Protein AF-A0A438JFZ0-F1 (afdb_monomer)

Radius of gyration: 26.43 Å; Cα contacts (8 Å, |Δi|>4): 345; chains: 1; bounding box: 98×64×51 Å

Nearest PDB structures (foldseek):
  2vli-assembly2_B-2  TM=3.501E-01  e=1.916E+00  Deinococcus radiodurans R1 = ATCC 13939 = DSM 20539
  2l3n-assembly1_A  TM=1.909E-01  e=5.513E+00  Schizosaccharomyces pombe 972h-

Organism: Vitis vinifera (NCBI:txid29760)

Sequence (348 aa):
MELPPGLAIQGEQKVCRLLKSLYGLKQASRQCDSILEIKRLKTFLDAKFTIKDLGPLKCFLGLEVARSKTGISLCQRKYILDILKDTGLTGSKPAAFPMESTLKLSANDTNFYEDPSSYRRLIGRLLYLTLTRPDLAYYVQVLSQFLAKPVVSHHQATIRVLSDWAGCVDTRRNVTGFAIFLGNSLISWKSNKQVTVSRSSAEAEYRALATTTCEIQWLLYALQDLDIKHSQSALLYTDNKSAMSIATNLVQHERTKHIQIDCHLIREKLQQHVIKLFHIPSRLQLIDIFIKPLGSLPFHHTLHKMNIINIHVHLEGGCWSITSHIESMELKRKKERLKIESKLDEKS

Mean predicted aligned error: 15.41 Å

Solvent-accessible surface area (backbone atoms only — not comparable to full-atom values): 21050 Å² total; per-residue (Å²): 134,84,79,69,92,87,74,85,78,86,78,80,95,74,86,80,78,79,89,72,76,93,70,77,81,86,66,59,52,71,79,48,87,44,74,66,49,51,50,52,50,49,55,57,46,30,81,73,68,70,64,84,86,82,72,76,78,51,64,56,103,66,40,35,44,49,77,60,98,88,49,76,48,71,39,40,66,67,60,53,51,53,48,27,54,77,70,72,47,66,85,56,70,66,41,62,38,33,45,66,55,83,68,76,87,58,94,81,63,81,58,60,36,92,56,49,62,62,51,41,52,50,51,53,52,51,57,63,42,34,80,66,35,60,81,47,29,34,60,50,57,57,57,57,75,35,55,89,72,39,28,48,69,58,51,54,44,50,53,37,43,69,47,22,83,38,50,34,41,34,72,96,63,82,35,39,42,44,73,42,62,62,84,83,41,70,76,50,71,42,38,42,66,61,91,66,88,60,93,43,71,45,52,44,50,38,54,32,51,33,55,47,48,53,51,50,55,50,52,53,52,53,32,52,46,57,72,48,85,76,93,67,51,45,79,46,78,43,60,52,65,62,27,50,48,63,53,70,45,85,82,77,72,82,88,53,75,94,46,48,68,49,50,50,53,49,38,49,35,44,74,70,45,54,36,43,83,44,85,42,64,65,96,71,47,69,44,44,58,26,36,39,52,35,50,38,69,62,36,56,56,40,37,57,75,49,61,65,74,79,92,73,71,84,84,74,87,81,94,73,54,69,65,59,52,51,53,49,52,50,53,48,54,51,53,50,48,54,64,49,52,61,58,51,68,78,70,116

Structure (mmCIF, N/CA/C/O backbone):
data_AF-A0A438JFZ0-F1
#
_entry.id   AF-A0A438JFZ0-F1
#
loop_
_atom_site.group_PDB
_atom_site.id
_atom_site.type_symbol
_atom_site.label_atom_id
_atom_site.label_alt_id
_atom_site.label_comp_id
_atom_site.label_asym_id
_atom_site.label_entity_id
_atom_site.label_seq_id
_atom_site.pdbx_PDB_ins_code
_atom_site.Cartn_x
_atom_site.Cartn_y
_atom_site.Cartn_z
_atom_site.occupancy
_atom_site.B_iso_or_equiv
_atom_site.auth_seq_id
_atom_site.auth_comp_id
_atom_site.auth_asym_id
_atom_site.auth_atom_id
_atom_site.pdbx_PDB_model_num
ATOM 1 N N . MET A 1 1 ? -29.905 18.251 -19.584 1.00 43.25 1 MET A N 1
ATOM 2 C CA . MET A 1 1 ? -30.343 16.841 -19.512 1.00 43.25 1 MET A CA 1
ATOM 3 C C . MET A 1 1 ? -31.841 16.845 -19.688 1.00 43.25 1 MET A C 1
ATOM 5 O O . MET A 1 1 ? -32.487 17.663 -19.045 1.00 43.25 1 MET A O 1
ATOM 9 N N . GLU A 1 2 ? -32.363 15.989 -20.552 1.00 42.41 2 GLU A N 1
ATOM 10 C CA . GLU A 1 2 ? -33.807 15.810 -20.714 1.00 42.41 2 GLU A CA 1
ATOM 11 C C . GLU A 1 2 ? -34.323 14.793 -19.686 1.00 42.41 2 GLU A C 1
ATOM 13 O O . GLU A 1 2 ? -33.550 13.988 -19.156 1.00 42.41 2 GLU A O 1
ATOM 18 N N . LEU A 1 3 ? -35.611 14.870 -19.350 1.00 47.28 3 LEU A N 1
ATOM 19 C CA . LEU A 1 3 ? -36.235 13.987 -18.364 1.00 47.28 3 LEU A CA 1
ATOM 20 C C . LEU A 1 3 ? -36.752 12.700 -19.031 1.00 47.28 3 LEU A C 1
ATOM 22 O O . LEU A 1 3 ? -37.246 12.766 -20.156 1.00 47.28 3 LEU A O 1
ATOM 26 N N . PRO A 1 4 ? -36.684 11.532 -18.358 1.00 54.47 4 PRO A N 1
ATOM 27 C CA . PRO A 1 4 ? -37.207 10.288 -18.917 1.00 54.47 4 PRO A CA 1
ATOM 28 C C . PRO A 1 4 ? -38.726 10.350 -19.167 1.00 54.47 4 PRO A C 1
ATOM 30 O O . PRO A 1 4 ? -39.456 10.911 -18.340 1.00 54.47 4 PRO A O 1
ATOM 33 N N . PRO A 1 5 ? -39.232 9.734 -20.252 1.00 50.62 5 PRO A N 1
ATOM 34 C CA . PRO A 1 5 ? -40.664 9.684 -20.525 1.00 50.62 5 PRO A CA 1
ATOM 35 C C . PRO A 1 5 ? -41.414 8.953 -19.401 1.00 50.62 5 PRO A C 1
ATOM 37 O O . PRO A 1 5 ? -41.013 7.875 -18.967 1.00 50.62 5 PRO A O 1
ATOM 40 N N . GLY A 1 6 ? -42.515 9.554 -18.940 1.00 59.09 6 GLY A N 1
ATOM 41 C CA . GLY A 1 6 ? -43.377 9.029 -17.871 1.00 59.09 6 GLY A CA 1
ATOM 42 C C . GLY A 1 6 ? -43.325 9.796 -16.542 1.00 59.09 6 GLY A C 1
ATOM 43 O O . GLY A 1 6 ? -44.198 9.587 -15.703 1.00 59.09 6 GLY A O 1
ATOM 44 N N . LEU A 1 7 ? -42.366 10.709 -16.337 1.00 48.50 7 LEU A N 1
ATOM 45 C CA . LEU A 1 7 ? -42.266 11.497 -15.100 1.00 48.50 7 LEU A CA 1
ATOM 46 C C . LEU A 1 7 ? -42.981 12.858 -15.211 1.00 48.50 7 LEU A C 1
ATOM 48 O O . LEU A 1 7 ? -42.366 13.869 -15.547 1.00 48.50 7 LEU A O 1
ATOM 52 N N . ALA A 1 8 ? -44.274 12.900 -14.885 1.00 55.62 8 ALA A N 1
ATOM 53 C CA . ALA A 1 8 ? -45.015 14.155 -14.746 1.00 55.62 8 ALA A CA 1
ATOM 54 C C . ALA A 1 8 ? -44.737 14.814 -13.379 1.00 55.62 8 ALA A C 1
ATOM 56 O O . ALA A 1 8 ? -44.998 14.216 -12.336 1.00 55.62 8 ALA A O 1
ATOM 57 N N . ILE A 1 9 ? -44.237 16.055 -13.376 1.00 57.16 9 ILE A N 1
ATOM 58 C CA . ILE A 1 9 ? -43.994 16.848 -12.159 1.00 57.16 9 ILE A CA 1
ATOM 59 C C . ILE A 1 9 ? -44.901 18.083 -12.182 1.00 57.16 9 ILE A C 1
ATOM 61 O O . ILE A 1 9 ? -44.787 18.919 -13.073 1.00 57.16 9 ILE A O 1
ATOM 65 N N . GLN A 1 10 ? -45.776 18.213 -11.183 1.00 49.97 10 GLN A N 1
ATOM 66 C CA . GLN A 1 10 ? -46.516 19.449 -10.914 1.00 49.97 10 GLN A CA 1
ATOM 67 C C . GLN A 1 10 ? -45.795 20.287 -9.846 1.00 49.97 10 GLN A C 1
ATOM 69 O O . GLN A 1 10 ? -45.441 19.781 -8.777 1.00 49.97 10 GLN A O 1
ATOM 74 N N . GLY A 1 11 ? -45.644 21.586 -10.118 1.00 53.16 11 GLY A N 1
ATOM 75 C CA . GLY A 1 11 ? -45.029 22.562 -9.215 1.00 53.16 11 GLY A CA 1
ATOM 76 C C . GLY A 1 11 ? -43.520 22.730 -9.420 1.00 53.16 11 GLY A C 1
ATOM 77 O O . GLY A 1 11 ? -42.787 21.768 -9.640 1.00 53.16 11 GLY A O 1
ATOM 78 N N . GLU A 1 12 ? -43.069 23.979 -9.351 1.00 51.62 12 GLU A N 1
ATOM 79 C CA . GLU A 1 12 ? -41.716 24.394 -9.727 1.00 51.62 12 GLU A CA 1
ATOM 80 C C . GLU A 1 12 ? -40.628 24.000 -8.707 1.00 51.62 12 GLU A C 1
ATOM 82 O O . GLU A 1 12 ? -40.900 23.721 -7.539 1.00 51.62 12 GLU A O 1
ATOM 87 N N . GLN A 1 13 ? -39.381 23.978 -9.196 1.00 52.94 13 GLN A N 1
ATOM 88 C CA . GLN A 1 13 ? -38.103 23.881 -8.470 1.00 52.94 13 GLN A CA 1
ATOM 89 C C . GLN A 1 13 ? -38.119 23.188 -7.091 1.00 52.94 13 GLN A C 1
ATOM 91 O O . GLN A 1 13 ? -37.969 23.818 -6.044 1.00 52.94 13 GLN A O 1
ATOM 96 N N . LYS A 1 14 ? -38.164 21.849 -7.087 1.00 51.84 14 LYS A N 1
ATOM 97 C CA . LYS A 1 14 ? -37.854 21.034 -5.899 1.00 51.84 14 LYS A CA 1
ATOM 98 C C . LYS A 1 14 ? -36.535 20.287 -6.081 1.00 51.84 14 LYS A C 1
ATOM 100 O O . LYS A 1 14 ? -36.390 19.481 -6.995 1.00 51.84 14 LYS A O 1
ATOM 105 N N . VAL A 1 15 ? -35.585 20.510 -5.172 1.00 48.94 15 VAL A N 1
ATOM 106 C CA . VAL A 1 15 ? -34.340 19.728 -5.104 1.00 48.94 15 VAL A CA 1
ATOM 107 C C . VAL A 1 15 ? -34.644 18.370 -4.467 1.00 48.94 15 VAL A C 1
ATOM 109 O O . VAL A 1 15 ? -34.788 18.252 -3.250 1.00 48.94 15 VAL A O 1
ATOM 112 N N . CYS A 1 16 ? -34.759 17.327 -5.287 1.00 49.12 16 CYS A N 1
ATOM 113 C CA . CYS A 1 16 ? -35.023 15.970 -4.812 1.00 49.12 16 CYS A CA 1
ATOM 114 C C . CYS A 1 16 ? -33.816 15.399 -4.048 1.00 49.12 16 CYS A C 1
ATOM 116 O O . CYS A 1 16 ? -32.830 14.966 -4.646 1.00 49.12 16 CYS A O 1
ATOM 118 N N . ARG A 1 17 ? -33.903 15.339 -2.712 1.00 42.50 17 ARG A N 1
ATOM 119 C CA . ARG A 1 17 ? -32.920 14.631 -1.880 1.00 42.50 17 ARG A CA 1
ATOM 120 C C . ARG A 1 17 ? -33.015 13.124 -2.132 1.00 42.50 17 ARG A C 1
ATOM 122 O O . ARG A 1 17 ? -33.981 12.483 -1.727 1.00 42.50 17 ARG A O 1
ATOM 129 N N . LEU A 1 18 ? -31.985 12.554 -2.754 1.00 41.91 18 LEU A N 1
ATOM 130 C CA . LEU A 1 18 ? -31.873 11.113 -2.969 1.00 41.91 18 LEU A CA 1
ATOM 131 C C . LEU A 1 18 ? -31.784 10.387 -1.610 1.00 41.91 18 LEU A C 1
ATOM 133 O O . LEU A 1 18 ? -30.817 10.571 -0.874 1.00 41.91 18 LEU A O 1
ATOM 137 N N . LEU A 1 19 ? -32.796 9.585 -1.257 1.00 45.97 19 LEU A N 1
ATOM 138 C CA . LEU A 1 19 ? -32.846 8.896 0.045 1.00 45.97 19 LEU A CA 1
ATOM 139 C C . LEU A 1 19 ? -31.954 7.645 0.112 1.00 45.97 19 LEU A C 1
ATOM 141 O O . LEU A 1 19 ? -31.480 7.301 1.192 1.00 45.97 19 LEU A O 1
ATOM 145 N N . LYS A 1 20 ? -31.707 6.980 -1.026 1.00 41.91 20 LYS A N 1
ATOM 146 C CA . LYS A 1 20 ? -30.724 5.894 -1.195 1.00 41.91 20 LYS A CA 1
ATOM 147 C C . LYS A 1 20 ? -30.123 5.975 -2.603 1.00 41.91 20 LYS A C 1
ATOM 149 O O . LYS A 1 20 ? -30.854 6.230 -3.558 1.00 41.91 20 LYS A O 1
ATOM 154 N N . SER A 1 21 ? -28.815 5.761 -2.748 1.00 42.38 21 SER A N 1
ATOM 155 C CA . SER A 1 21 ? -28.143 5.712 -4.054 1.00 42.38 21 SER A CA 1
ATOM 156 C C . SER A 1 21 ? -28.253 4.322 -4.688 1.00 42.38 21 SER A C 1
ATOM 158 O O . SER A 1 21 ? -27.905 3.321 -4.067 1.00 42.38 21 SER A O 1
ATOM 160 N N . LEU A 1 22 ? -28.723 4.258 -5.939 1.00 44.94 22 LEU A N 1
ATOM 161 C CA . LEU A 1 22 ? -28.866 2.996 -6.687 1.00 44.94 22 LEU A CA 1
ATOM 162 C C . LEU A 1 22 ? -27.600 2.575 -7.455 1.00 44.94 22 LEU A C 1
ATOM 164 O O . LEU A 1 22 ? -27.474 1.414 -7.827 1.00 44.94 22 LEU A O 1
ATOM 168 N N . TYR A 1 23 ? -26.639 3.485 -7.630 1.00 39.53 23 TYR A N 1
ATOM 169 C CA . TYR A 1 23 ? -25.289 3.191 -8.116 1.00 39.53 23 TYR A CA 1
ATOM 170 C C . TYR A 1 23 ? -24.254 3.894 -7.228 1.00 39.53 23 TYR A C 1
ATOM 172 O O . TYR A 1 23 ? -24.522 4.959 -6.673 1.00 39.53 23 TYR A O 1
ATOM 180 N N . GLY A 1 24 ? -23.076 3.279 -7.071 1.00 43.28 24 GLY A N 1
ATOM 181 C CA . GLY A 1 24 ? -22.044 3.724 -6.126 1.00 43.28 24 GLY A CA 1
ATOM 182 C C . GLY A 1 24 ? -22.242 3.149 -4.719 1.00 43.28 24 GLY A C 1
ATOM 183 O O . GLY A 1 24 ? -22.606 3.863 -3.786 1.00 43.28 24 GLY A O 1
ATOM 184 N N . LEU A 1 25 ? -21.983 1.847 -4.554 1.00 40.69 25 LEU A N 1
ATOM 185 C CA . LEU A 1 25 ? -22.167 1.110 -3.296 1.00 40.69 25 LEU A CA 1
ATOM 186 C C . LEU A 1 25 ? -21.062 1.406 -2.257 1.00 40.69 25 LEU A C 1
ATOM 188 O O . LEU A 1 25 ? -20.335 0.511 -1.840 1.00 40.69 25 LEU A O 1
ATOM 192 N N . LYS A 1 26 ? -20.969 2.660 -1.797 1.00 43.03 26 LYS A N 1
ATOM 193 C CA . LYS A 1 26 ? -20.222 3.033 -0.576 1.00 43.03 26 LYS A CA 1
ATOM 194 C C . LYS A 1 26 ? -21.042 2.888 0.717 1.00 43.03 26 LYS A C 1
ATOM 196 O O . LYS A 1 26 ? -20.509 3.120 1.788 1.00 43.03 26 LYS A O 1
ATOM 201 N N . GLN A 1 27 ? -22.329 2.536 0.619 1.00 42.50 27 GLN A N 1
ATOM 202 C CA . GLN A 1 27 ? -23.248 2.412 1.765 1.00 42.50 27 GLN A CA 1
ATOM 203 C C . GLN A 1 27 ? -24.013 1.077 1.818 1.00 42.50 27 GLN A C 1
ATOM 205 O O . GLN A 1 27 ? -24.890 0.914 2.660 1.00 42.50 27 GLN A O 1
ATOM 210 N N . ALA A 1 28 ? -23.689 0.112 0.948 1.00 44.56 28 ALA A N 1
ATOM 211 C CA . ALA A 1 28 ? -24.311 -1.219 0.970 1.00 44.56 28 ALA A CA 1
ATOM 212 C C . ALA A 1 28 ? -23.876 -2.073 2.173 1.00 44.56 28 ALA A C 1
ATOM 214 O O . ALA A 1 28 ? -24.579 -3.005 2.546 1.00 44.56 28 ALA A O 1
ATOM 215 N N . SER A 1 29 ? -22.728 -1.746 2.770 1.00 47.03 29 SER A N 1
ATOM 216 C CA . SER A 1 29 ? -22.189 -2.385 3.972 1.00 47.03 29 SER A CA 1
ATOM 217 C C . SER A 1 29 ? -23.139 -2.284 5.165 1.00 47.03 29 SER A C 1
ATOM 219 O O . SER A 1 29 ? -23.417 -3.293 5.792 1.00 47.03 29 SER A O 1
ATOM 221 N N . ARG A 1 30 ? -23.719 -1.097 5.399 1.00 48.00 30 ARG A N 1
ATOM 222 C CA . ARG A 1 30 ? -24.528 -0.719 6.579 1.00 48.00 30 ARG A CA 1
ATOM 223 C C . ARG A 1 30 ? -25.793 -1.561 6.846 1.00 48.00 30 ARG A C 1
ATOM 225 O O . ARG A 1 30 ? -26.566 -1.212 7.736 1.00 48.00 30 ARG A O 1
ATOM 232 N N . GLN A 1 31 ? -26.089 -2.561 6.016 1.00 46.25 31 GLN A N 1
ATOM 233 C CA . GLN A 1 31 ? -27.297 -3.386 6.109 1.00 46.25 31 GLN A CA 1
ATOM 234 C C . GLN A 1 31 ? -27.135 -4.733 5.371 1.00 46.25 31 GLN A C 1
ATOM 236 O O . GLN A 1 31 ? -28.047 -5.173 4.665 1.00 46.25 31 GLN A O 1
ATOM 241 N N . CYS A 1 32 ? -25.947 -5.351 5.442 1.00 50.41 32 CYS A N 1
ATOM 242 C CA . CYS A 1 32 ? -25.692 -6.642 4.783 1.00 50.41 32 CYS A CA 1
ATOM 243 C C . CYS A 1 32 ? -24.742 -7.582 5.548 1.00 50.41 32 CYS A C 1
ATOM 245 O O . CYS A 1 32 ? -24.182 -8.513 4.967 1.00 50.41 32 CYS A O 1
ATOM 247 N N . ASP A 1 33 ? -24.581 -7.372 6.854 1.00 53.81 33 ASP A N 1
ATOM 248 C CA . ASP A 1 33 ? -23.699 -8.173 7.714 1.00 53.81 33 ASP A CA 1
ATOM 249 C C . ASP A 1 33 ? -24.273 -9.572 8.007 1.00 53.81 33 ASP A C 1
ATOM 251 O O . ASP A 1 33 ? -23.556 -10.491 8.412 1.00 53.81 33 ASP A O 1
ATOM 255 N N . SER A 1 34 ? -25.570 -9.780 7.744 1.00 66.62 34 SER A N 1
ATOM 256 C CA . SER A 1 34 ? -26.206 -11.089 7.842 1.00 66.62 34 SER A CA 1
ATOM 257 C C . SER A 1 34 ? -26.122 -11.889 6.539 1.00 66.62 34 SER A C 1
ATOM 259 O O . SER A 1 34 ? -26.657 -11.510 5.494 1.00 66.62 34 SER A O 1
ATOM 261 N N . ILE A 1 35 ? -25.592 -13.112 6.633 1.00 75.00 35 ILE A N 1
ATOM 262 C CA . ILE A 1 35 ? -25.640 -14.124 5.559 1.00 75.00 35 ILE A CA 1
ATOM 263 C C . ILE A 1 35 ? -27.091 -14.389 5.098 1.00 75.00 35 ILE A C 1
ATOM 265 O O . ILE A 1 35 ? -27.319 -14.750 3.940 1.00 75.00 35 ILE A O 1
ATOM 269 N N . LEU A 1 36 ? -28.086 -14.192 5.972 1.00 79.81 36 LEU A N 1
ATOM 270 C CA . LEU A 1 36 ? -29.505 -14.311 5.626 1.00 79.81 36 LEU A CA 1
ATOM 271 C C . LEU A 1 36 ? -29.986 -13.157 4.729 1.00 79.81 36 LEU A C 1
ATOM 273 O O . LEU A 1 36 ? -30.783 -13.389 3.821 1.00 79.81 36 LEU A O 1
ATOM 277 N N . GLU A 1 37 ? -29.493 -11.939 4.943 1.00 80.56 37 GLU A N 1
ATOM 278 C CA . GLU A 1 37 ? -29.814 -10.772 4.111 1.00 80.56 37 GLU A CA 1
ATOM 279 C C . GLU A 1 37 ? -29.143 -10.875 2.743 1.00 80.56 37 GLU A C 1
ATOM 281 O O . GLU A 1 37 ? -29.815 -10.684 1.733 1.00 80.56 37 GLU A O 1
ATOM 286 N N . ILE A 1 38 ? -27.881 -11.319 2.688 1.00 81.56 38 ILE A N 1
ATOM 287 C CA . ILE A 1 38 ? -27.191 -11.636 1.425 1.00 81.56 38 ILE A CA 1
ATOM 288 C C . ILE A 1 38 ? -27.988 -12.676 0.615 1.00 81.56 38 ILE A C 1
ATOM 290 O O . ILE A 1 38 ? -28.159 -12.518 -0.594 1.00 81.56 38 ILE A O 1
ATOM 294 N N . LYS A 1 39 ? -28.520 -13.724 1.264 1.00 85.00 39 LYS A N 1
ATOM 295 C CA . LYS A 1 39 ? -29.389 -14.720 0.607 1.00 85.00 39 LYS A CA 1
ATOM 296 C C . LYS A 1 39 ? -30.701 -14.105 0.104 1.00 85.00 39 LYS A C 1
ATOM 298 O O . LYS A 1 39 ? -31.037 -14.295 -1.060 1.00 85.00 39 LYS A O 1
ATOM 303 N N . ARG A 1 40 ? -31.412 -13.338 0.941 1.00 85.94 40 ARG A N 1
ATOM 304 C CA . ARG A 1 40 ? -32.662 -12.647 0.558 1.00 85.94 40 ARG A CA 1
ATOM 305 C C . ARG A 1 40 ? -32.451 -11.694 -0.623 1.00 85.94 40 ARG A C 1
ATOM 307 O O . ARG A 1 40 ? -33.250 -11.700 -1.556 1.00 85.94 40 ARG A O 1
ATOM 314 N N . LEU A 1 41 ? -31.363 -10.922 -0.608 1.00 85.62 41 LEU A N 1
ATOM 315 C CA . LEU A 1 41 ? -30.994 -9.999 -1.679 1.00 85.62 41 LEU A CA 1
ATOM 316 C C . LEU A 1 41 ? -30.677 -10.742 -2.983 1.00 85.62 41 LEU A C 1
ATOM 318 O O . LEU A 1 41 ? -31.151 -10.325 -4.036 1.00 85.62 41 LEU A O 1
ATOM 322 N N . LYS A 1 42 ? -29.947 -11.866 -2.920 1.00 86.00 42 LYS A N 1
ATOM 323 C CA . LYS A 1 42 ? -29.715 -12.732 -4.088 1.00 86.00 42 LYS A CA 1
ATOM 324 C C . LYS A 1 42 ? -31.031 -13.212 -4.703 1.00 86.00 42 LYS A C 1
ATOM 326 O O . LYS A 1 42 ? -31.232 -13.003 -5.892 1.00 86.00 42 LYS A O 1
ATOM 331 N N . THR A 1 43 ? -31.947 -13.770 -3.907 1.00 88.31 43 THR A N 1
ATOM 332 C CA . THR A 1 43 ? -33.261 -14.232 -4.399 1.00 88.31 43 THR A CA 1
ATOM 333 C C . THR A 1 43 ? -34.100 -13.093 -4.993 1.00 88.31 43 THR A C 1
ATOM 335 O O . THR A 1 43 ? -34.724 -13.272 -6.035 1.00 88.31 43 THR A O 1
ATOM 338 N N . PHE A 1 44 ? -34.092 -11.907 -4.373 1.00 88.31 44 PHE A N 1
ATOM 339 C CA . PHE A 1 44 ? -34.801 -10.731 -4.891 1.00 88.31 44 PHE A CA 1
ATOM 340 C C . PHE A 1 44 ? -34.236 -10.236 -6.232 1.00 88.31 44 PHE A C 1
ATOM 342 O O . PHE A 1 44 ? -35.002 -9.896 -7.132 1.00 88.31 44 PHE A O 1
ATOM 349 N N . LEU A 1 45 ? -32.907 -10.194 -6.371 1.00 87.38 45 LEU A N 1
ATOM 350 C CA . LEU A 1 45 ? -32.244 -9.776 -7.607 1.00 87.38 45 LEU A CA 1
ATOM 351 C C . LEU A 1 45 ? -32.403 -10.813 -8.723 1.00 87.38 45 LEU A C 1
ATOM 353 O O . LEU A 1 45 ? -32.603 -10.427 -9.872 1.00 87.38 45 LEU A O 1
ATOM 357 N N . ASP A 1 46 ? -32.367 -12.107 -8.401 1.00 88.19 46 ASP A N 1
ATOM 358 C CA . ASP A 1 46 ? -32.578 -13.183 -9.373 1.00 88.19 46 ASP A CA 1
ATOM 359 C C . ASP A 1 46 ? -33.979 -13.106 -9.995 1.00 88.19 46 ASP A C 1
ATOM 361 O O . ASP A 1 46 ? -34.118 -13.013 -11.213 1.00 88.19 46 ASP A O 1
ATOM 365 N N . ALA A 1 47 ? -35.008 -12.946 -9.156 1.00 90.12 47 ALA A N 1
ATOM 366 C CA . ALA A 1 47 ? -36.401 -12.747 -9.565 1.00 90.12 47 ALA A CA 1
ATOM 367 C C . ALA A 1 47 ? -36.683 -11.430 -10.333 1.00 90.12 47 ALA A C 1
ATOM 369 O O . ALA A 1 47 ? -37.838 -11.142 -10.662 1.00 90.12 47 ALA A O 1
ATOM 370 N N . LYS A 1 48 ? -35.660 -10.602 -10.594 1.00 92.31 48 LYS A N 1
ATOM 371 C CA . LYS A 1 48 ? -35.759 -9.348 -11.360 1.00 92.31 48 LYS A CA 1
ATOM 372 C C . LYS A 1 48 ? -34.787 -9.243 -12.534 1.00 92.31 48 LYS A C 1
ATOM 374 O O . LYS A 1 48 ? -35.111 -8.551 -13.494 1.00 92.31 48 LYS A O 1
ATOM 379 N N . PHE A 1 49 ? -33.627 -9.892 -12.458 1.00 89.88 49 PHE A N 1
ATOM 380 C CA . PHE A 1 49 ? -32.519 -9.697 -13.398 1.00 89.88 49 PHE A CA 1
ATOM 381 C C . PHE A 1 49 ? -31.818 -10.997 -13.834 1.00 89.88 49 PHE A C 1
ATOM 383 O O . PHE A 1 49 ? -30.869 -10.908 -14.608 1.00 89.88 49 PHE A O 1
ATOM 390 N N . THR A 1 50 ? -32.263 -12.172 -13.365 1.00 87.44 50 THR A N 1
ATOM 391 C CA . THR A 1 50 ? -31.700 -13.501 -13.688 1.00 87.44 50 THR A CA 1
ATOM 392 C C . THR A 1 50 ? -30.191 -13.582 -13.419 1.00 87.44 50 THR A C 1
ATOM 394 O O . THR A 1 50 ? -29.361 -13.444 -14.323 1.00 87.44 50 THR A O 1
ATOM 397 N N . ILE A 1 51 ? -29.808 -13.789 -12.156 1.00 87.94 51 ILE A N 1
ATOM 398 C CA . ILE A 1 51 ? -28.409 -13.707 -11.714 1.00 87.94 51 ILE A CA 1
ATOM 399 C C . ILE A 1 51 ? -27.806 -15.088 -11.450 1.00 87.94 51 ILE A C 1
ATOM 401 O O . ILE A 1 51 ? -28.404 -15.963 -10.832 1.00 87.94 51 ILE A O 1
ATOM 405 N N . LYS A 1 52 ? -26.547 -15.281 -11.852 1.00 86.25 52 LYS A N 1
ATOM 406 C CA . LYS A 1 52 ? -25.815 -16.515 -11.548 1.00 86.25 52 LYS A CA 1
ATOM 407 C C . LYS A 1 52 ? -25.064 -16.386 -10.226 1.00 86.25 52 LYS A C 1
ATOM 409 O O . LYS A 1 52 ? -24.055 -15.685 -10.159 1.00 86.25 52 LYS A O 1
ATOM 414 N N . ASP A 1 53 ? -25.502 -17.102 -9.191 1.00 83.94 53 ASP A N 1
ATOM 415 C CA . ASP A 1 53 ? -24.706 -17.226 -7.968 1.00 83.94 53 ASP A CA 1
ATOM 416 C C . ASP A 1 53 ? -23.444 -18.065 -8.238 1.00 83.94 53 ASP A C 1
ATOM 418 O O . ASP A 1 53 ? -23.514 -19.244 -8.584 1.00 83.94 53 ASP A O 1
ATOM 422 N N . LEU A 1 54 ? -22.273 -17.444 -8.084 1.00 84.50 54 LEU A N 1
ATOM 423 C CA . LEU A 1 54 ? -20.966 -18.099 -8.215 1.00 84.50 54 LEU A CA 1
ATOM 424 C C . LEU A 1 54 ? -20.471 -18.700 -6.883 1.00 84.50 54 LEU A C 1
ATOM 426 O O . LEU A 1 54 ? -19.362 -19.239 -6.816 1.00 84.50 54 LEU A O 1
ATOM 430 N N . GLY A 1 55 ? -21.286 -18.624 -5.826 1.00 85.75 55 GLY A N 1
ATOM 431 C CA . GLY A 1 55 ? -20.992 -19.148 -4.497 1.00 85.75 55 GLY A CA 1
ATOM 432 C C . GLY A 1 55 ? -20.090 -18.209 -3.680 1.00 85.75 55 GLY A C 1
ATOM 433 O O . GLY A 1 55 ? -20.240 -16.986 -3.755 1.00 85.75 55 GLY A O 1
ATOM 434 N N . PRO A 1 56 ? -19.170 -18.737 -2.848 1.00 82.88 56 PRO A N 1
ATOM 435 C CA . PRO A 1 56 ? -18.234 -17.903 -2.100 1.00 82.88 56 PRO A CA 1
ATOM 436 C C . PRO A 1 56 ? -17.241 -17.225 -3.052 1.00 82.88 56 PRO A C 1
ATOM 438 O O . PRO A 1 56 ? -16.678 -17.873 -3.932 1.00 82.88 56 PRO A O 1
ATOM 441 N N . LEU A 1 57 ? -16.984 -15.928 -2.852 1.00 83.88 57 LEU A N 1
ATOM 442 C CA . LEU A 1 57 ? -16.121 -15.118 -3.719 1.00 83.88 57 LEU A CA 1
ATOM 443 C C . LEU A 1 57 ? -14.728 -15.751 -3.889 1.00 83.88 57 LEU A C 1
ATOM 445 O O . LEU A 1 57 ? -13.969 -15.785 -2.919 1.00 83.88 57 LEU A O 1
ATOM 449 N N . LYS A 1 58 ? -14.402 -16.232 -5.098 1.00 84.75 58 LYS A N 1
ATOM 450 C CA . LYS A 1 58 ? -13.091 -16.822 -5.455 1.00 84.75 58 LYS A CA 1
ATOM 451 C C . LYS A 1 58 ? -12.145 -15.843 -6.153 1.00 84.75 58 LYS A C 1
ATOM 453 O O . LYS A 1 58 ? -10.937 -15.973 -6.010 1.00 84.75 58 LYS A O 1
ATOM 458 N N . CYS A 1 59 ? -12.681 -14.895 -6.920 1.00 83.81 59 CYS A N 1
ATOM 459 C CA . CYS A 1 59 ? -11.911 -13.861 -7.605 1.00 83.81 59 CYS A CA 1
ATOM 460 C C . CYS A 1 59 ? -12.734 -12.568 -7.705 1.00 83.81 59 CYS A C 1
ATOM 462 O O . CYS A 1 59 ? -13.944 -12.635 -7.928 1.00 83.81 59 CYS A O 1
ATOM 464 N N . PHE A 1 60 ? -12.088 -11.411 -7.547 1.00 83.38 60 PHE A N 1
ATOM 465 C CA . PHE A 1 60 ? -12.690 -10.087 -7.715 1.00 83.38 60 PHE A CA 1
ATOM 466 C C . PHE A 1 60 ? -11.708 -9.138 -8.408 1.00 83.38 60 PHE A C 1
ATOM 468 O O . PHE A 1 60 ? -10.614 -8.916 -7.903 1.00 83.38 60 PHE A O 1
ATOM 475 N N . LEU A 1 61 ? -12.079 -8.591 -9.571 1.00 84.50 61 LEU A N 1
ATOM 476 C CA . LEU A 1 61 ? -11.251 -7.677 -10.386 1.00 84.50 61 LEU A CA 1
ATOM 477 C C . LEU A 1 61 ? -9.848 -8.199 -10.791 1.00 84.50 61 LEU A C 1
ATOM 479 O O . LEU A 1 61 ? -9.063 -7.440 -11.345 1.00 84.50 61 LEU A O 1
ATOM 483 N N . GLY A 1 62 ? -9.536 -9.482 -10.564 1.00 78.62 62 GLY A N 1
ATOM 484 C CA . GLY A 1 62 ? -8.197 -10.065 -10.753 1.00 78.62 62 GLY A CA 1
ATOM 485 C C . GLY A 1 62 ? -7.455 -10.397 -9.449 1.00 78.62 62 GLY A C 1
ATOM 486 O O . GLY A 1 62 ? -6.380 -10.988 -9.504 1.00 78.62 62 GLY A O 1
ATOM 487 N N . LEU A 1 63 ? -8.033 -10.067 -8.289 1.00 84.06 63 LEU A N 1
ATOM 488 C CA . LEU A 1 63 ? -7.613 -10.554 -6.973 1.00 84.06 63 LEU A CA 1
ATOM 489 C C . LEU A 1 63 ? -8.221 -11.942 -6.727 1.00 84.06 63 LEU A C 1
ATOM 491 O O . LEU A 1 63 ? -9.442 -12.074 -6.633 1.00 84.06 63 LEU A O 1
ATOM 495 N N . GLU A 1 64 ? -7.388 -12.967 -6.600 1.00 82.56 64 GLU A N 1
ATOM 496 C CA . GLU A 1 64 ? -7.765 -14.316 -6.171 1.00 82.56 64 GLU A CA 1
ATOM 497 C C . GLU A 1 64 ? -7.929 -14.363 -4.643 1.00 82.56 64 GLU A C 1
ATOM 499 O O . GLU A 1 64 ? -7.162 -13.746 -3.903 1.00 82.56 64 GLU A O 1
ATOM 504 N N . VAL A 1 65 ? -8.942 -15.094 -4.163 1.00 85.12 65 VAL A N 1
ATOM 505 C CA . VAL A 1 65 ? -9.350 -15.128 -2.749 1.00 85.12 65 VAL A CA 1
ATOM 506 C C . VAL A 1 65 ? -9.315 -16.563 -2.219 1.00 85.12 65 VAL A C 1
ATOM 508 O O . VAL A 1 65 ? -10.295 -17.312 -2.319 1.00 85.12 65 VAL A O 1
ATOM 511 N N . ALA A 1 66 ? -8.190 -16.943 -1.619 1.00 79.25 66 ALA A N 1
ATOM 512 C CA . ALA A 1 66 ? -8.053 -18.203 -0.898 1.00 79.25 66 ALA A CA 1
ATOM 513 C C . ALA A 1 66 ? -8.623 -18.078 0.527 1.00 79.25 66 ALA A C 1
ATOM 515 O O . ALA A 1 66 ? -8.509 -17.035 1.171 1.00 79.25 66 ALA A O 1
ATOM 516 N N . ARG A 1 67 ? -9.234 -19.151 1.041 1.00 81.44 67 ARG A N 1
ATOM 517 C CA . ARG A 1 67 ? -9.707 -19.244 2.433 1.00 81.44 67 ARG A CA 1
ATOM 518 C C . ARG A 1 67 ? -9.171 -20.515 3.071 1.00 81.44 67 ARG A C 1
ATOM 520 O O . ARG A 1 67 ? -9.199 -21.574 2.448 1.00 81.44 67 ARG A O 1
ATOM 527 N N . SER A 1 68 ? -8.718 -20.402 4.310 1.00 80.38 68 SER A N 1
ATOM 528 C CA . SER A 1 68 ? -8.194 -21.497 5.124 1.00 80.38 68 SER A CA 1
ATOM 529 C C . SER A 1 68 ? -8.915 -21.536 6.478 1.00 80.38 68 SER A C 1
ATOM 531 O O . SER A 1 68 ? -9.768 -20.699 6.769 1.00 80.38 68 SER A O 1
ATOM 533 N N . LYS A 1 69 ? -8.534 -22.477 7.352 1.00 81.19 69 LYS A N 1
ATOM 534 C CA . LYS A 1 69 ? -8.936 -22.446 8.771 1.00 81.19 69 LYS A CA 1
ATOM 535 C C . LYS A 1 69 ? -8.262 -21.314 9.568 1.00 81.19 69 LYS A C 1
ATOM 537 O O . LYS A 1 69 ? -8.685 -21.041 10.682 1.00 81.19 69 LYS A O 1
ATOM 542 N N . THR A 1 70 ? -7.214 -20.687 9.024 1.00 77.31 70 THR A N 1
ATOM 543 C CA . THR A 1 70 ? -6.434 -19.622 9.681 1.00 77.31 70 THR A CA 1
ATOM 544 C C . THR A 1 70 ? -6.803 -18.212 9.216 1.00 77.31 70 THR A C 1
ATOM 546 O O . THR A 1 70 ? -6.424 -17.252 9.879 1.00 77.31 70 THR A O 1
ATOM 549 N N . GLY A 1 71 ? -7.542 -18.061 8.110 1.00 80.75 71 GLY A N 1
ATOM 550 C CA . GLY A 1 71 ? -8.004 -16.759 7.628 1.00 80.75 71 GLY A CA 1
ATOM 551 C C . GLY A 1 71 ? -8.320 -16.723 6.131 1.00 80.75 71 GLY A C 1
ATOM 552 O O . GLY A 1 71 ? -8.685 -17.726 5.514 1.00 80.75 71 GLY A O 1
ATOM 553 N N . ILE A 1 72 ? -8.178 -15.531 5.551 1.00 83.31 72 ILE A N 1
ATOM 554 C CA . ILE A 1 72 ? -8.343 -15.258 4.120 1.00 83.31 72 ILE A CA 1
ATOM 555 C C . ILE A 1 72 ? -7.000 -14.760 3.581 1.00 83.31 72 ILE A C 1
ATOM 557 O O . ILE A 1 72 ? -6.366 -13.911 4.204 1.00 83.31 72 ILE A O 1
ATOM 561 N N . SER A 1 73 ? -6.576 -15.268 2.427 1.00 78.44 73 SER A N 1
ATOM 562 C CA . SER A 1 73 ? -5.369 -14.816 1.729 1.00 78.44 73 SER A CA 1
ATOM 563 C C . SER A 1 73 ? -5.748 -14.283 0.352 1.00 78.44 73 SER A C 1
ATOM 565 O O . SER A 1 73 ? -6.484 -14.937 -0.389 1.00 78.44 73 SER A O 1
ATOM 567 N N . LEU A 1 74 ? -5.243 -13.097 0.017 1.00 81.19 74 LEU A N 1
ATOM 568 C CA . LEU A 1 74 ? -5.420 -12.465 -1.288 1.00 81.19 74 LEU A CA 1
ATOM 569 C C . LEU A 1 74 ? -4.136 -12.622 -2.103 1.00 81.19 74 LEU A C 1
ATOM 571 O O . LEU A 1 74 ? -3.046 -12.389 -1.581 1.00 81.19 74 LEU A O 1
ATOM 575 N N . CYS A 1 75 ? -4.250 -12.991 -3.374 1.00 77.31 75 CYS A N 1
ATOM 576 C CA . CYS A 1 75 ? -3.113 -13.028 -4.293 1.00 77.31 75 CYS A CA 1
ATOM 577 C C . CYS A 1 75 ? -3.533 -12.635 -5.716 1.00 77.31 75 CYS A C 1
ATOM 579 O O . CYS A 1 75 ? -4.712 -12.489 -6.021 1.00 77.31 75 CYS A O 1
ATOM 581 N N . GLN A 1 76 ? -2.558 -12.431 -6.599 1.00 77.62 76 GLN A N 1
ATOM 582 C CA . GLN A 1 76 ? -2.772 -12.089 -8.011 1.00 77.62 76 GLN A CA 1
ATOM 583 C C . GLN A 1 76 ? -2.068 -13.112 -8.924 1.00 77.62 76 GLN A C 1
ATOM 585 O O . GLN A 1 76 ? -1.501 -12.736 -9.948 1.00 77.62 76 GLN A O 1
ATOM 590 N N . ARG A 1 77 ? -2.024 -14.403 -8.541 1.00 76.12 77 ARG A N 1
ATOM 591 C CA . ARG A 1 77 ? -1.138 -15.410 -9.164 1.00 76.12 77 ARG A CA 1
ATOM 592 C C . ARG A 1 77 ? -1.325 -15.515 -10.677 1.00 76.12 77 ARG A C 1
ATOM 594 O O . ARG A 1 77 ? -0.322 -15.530 -11.388 1.00 76.12 77 ARG A O 1
ATOM 601 N N . LYS A 1 78 ? -2.557 -15.563 -11.184 1.00 77.50 78 LYS A N 1
ATOM 602 C CA . LYS A 1 78 ? -2.807 -15.589 -12.629 1.00 77.50 78 LYS A CA 1
ATOM 603 C C . LYS A 1 78 ? -2.242 -14.341 -13.307 1.00 77.50 78 LYS A C 1
ATOM 605 O O . LYS A 1 78 ? -1.471 -14.467 -14.246 1.00 77.50 78 LYS A O 1
ATOM 610 N N . TYR A 1 79 ? -2.565 -13.154 -12.798 1.00 83.06 79 TYR A N 1
ATOM 611 C CA . TYR A 1 79 ? -2.103 -11.886 -13.372 1.00 83.06 79 TYR A CA 1
ATOM 612 C C . TYR A 1 79 ? -0.569 -11.754 -13.337 1.00 83.06 79 TYR A C 1
ATOM 614 O O . TYR A 1 79 ? 0.033 -11.253 -14.282 1.00 83.06 79 TYR A O 1
ATOM 622 N N . ILE A 1 80 ? 0.068 -12.274 -12.284 1.00 77.31 80 ILE A N 1
ATOM 623 C CA . ILE A 1 80 ? 1.524 -12.412 -12.144 1.00 77.31 80 ILE A CA 1
ATOM 624 C C . ILE A 1 80 ? 2.112 -13.319 -13.243 1.00 77.31 80 ILE A C 1
ATOM 626 O O . ILE A 1 80 ? 3.101 -12.950 -13.877 1.00 77.31 80 ILE A O 1
ATOM 630 N N . LEU A 1 81 ? 1.501 -14.481 -13.500 1.00 77.19 81 LEU A N 1
ATOM 631 C CA . LEU A 1 81 ? 1.924 -15.404 -14.563 1.00 77.19 81 LEU A CA 1
ATOM 632 C C . LEU A 1 81 ? 1.689 -14.821 -15.964 1.00 77.19 81 LEU A C 1
ATOM 634 O O . LEU A 1 81 ? 2.558 -14.946 -16.824 1.00 77.19 81 LEU A O 1
ATOM 638 N N . ASP A 1 82 ? 0.562 -14.136 -16.176 1.00 83.75 82 ASP A N 1
ATOM 639 C CA . ASP A 1 82 ? 0.261 -13.425 -17.422 1.00 83.75 82 ASP A CA 1
ATOM 640 C C . ASP A 1 82 ? 1.326 -12.337 -17.693 1.00 83.75 82 ASP A C 1
ATOM 642 O O . ASP A 1 82 ? 1.781 -12.191 -18.824 1.00 83.75 82 ASP A O 1
ATOM 646 N N . ILE A 1 83 ? 1.801 -11.617 -16.662 1.00 82.12 83 ILE A N 1
ATOM 647 C CA . ILE A 1 83 ? 2.913 -10.658 -16.808 1.00 82.12 83 ILE A CA 1
ATOM 648 C C . ILE A 1 83 ? 4.217 -11.369 -17.212 1.00 82.12 83 ILE A C 1
ATOM 650 O O . ILE A 1 83 ? 4.835 -10.940 -18.184 1.00 82.12 83 ILE A O 1
ATOM 654 N N . LEU A 1 84 ? 4.633 -12.447 -16.523 1.00 76.06 84 LEU A N 1
ATOM 655 C CA . LEU A 1 84 ? 5.860 -13.180 -16.894 1.00 76.06 84 LEU A CA 1
ATOM 656 C C . LEU A 1 84 ? 5.806 -13.737 -18.319 1.00 76.06 84 LEU A C 1
ATOM 658 O O . LEU A 1 84 ? 6.835 -13.796 -18.995 1.00 76.06 84 LEU A O 1
ATOM 662 N N . LYS A 1 85 ? 4.631 -14.187 -18.767 1.00 79.69 85 LYS A N 1
ATOM 663 C CA . LYS A 1 85 ? 4.437 -14.700 -20.123 1.00 79.69 85 LYS A CA 1
ATOM 664 C C . LYS A 1 85 ? 4.635 -13.593 -21.155 1.00 79.69 85 LYS A C 1
ATOM 666 O O . LYS A 1 85 ? 5.399 -13.777 -22.099 1.00 79.69 85 LYS A O 1
ATOM 671 N N . ASP A 1 86 ? 4.010 -12.439 -20.938 1.00 85.12 86 ASP A N 1
ATOM 672 C CA . ASP A 1 86 ? 4.073 -11.303 -21.862 1.00 85.12 86 ASP A CA 1
ATOM 673 C C . ASP A 1 86 ? 5.463 -10.640 -21.925 1.00 85.12 86 ASP A C 1
ATOM 675 O O . ASP A 1 86 ? 5.773 -9.973 -22.910 1.00 85.12 86 ASP A O 1
ATOM 679 N N . THR A 1 87 ? 6.310 -10.814 -20.902 1.00 80.31 87 THR A N 1
ATOM 680 C CA . THR A 1 87 ? 7.707 -10.332 -20.897 1.00 80.31 87 THR A CA 1
ATOM 681 C C . THR A 1 87 ? 8.746 -11.422 -21.183 1.00 80.31 87 THR A C 1
ATOM 683 O O . THR A 1 87 ? 9.937 -11.157 -21.049 1.00 80.31 87 THR A O 1
ATOM 686 N N . GLY A 1 88 ? 8.336 -12.652 -21.516 1.00 79.00 88 GLY A N 1
ATOM 687 C CA . GLY A 1 88 ? 9.260 -13.762 -21.795 1.00 79.00 88 GLY A CA 1
ATOM 688 C C . GLY A 1 88 ? 10.055 -14.285 -20.585 1.00 79.00 88 GLY A C 1
ATOM 689 O O . GLY A 1 88 ? 11.027 -15.009 -20.766 1.00 79.00 88 GLY A O 1
ATOM 690 N N . LEU A 1 89 ? 9.646 -13.957 -19.354 1.00 69.31 89 LEU A N 1
ATOM 691 C CA . LEU A 1 89 ? 10.319 -14.339 -18.098 1.00 69.31 89 LEU A CA 1
ATOM 692 C C . LEU A 1 89 ? 9.722 -15.606 -17.450 1.00 69.31 89 LEU A C 1
ATOM 694 O O . LEU A 1 89 ? 9.876 -15.861 -16.254 1.00 69.31 89 LEU A O 1
ATOM 698 N N . THR A 1 90 ? 8.982 -16.410 -18.215 1.00 68.56 90 THR A N 1
ATOM 699 C CA . THR A 1 90 ? 8.384 -17.655 -17.709 1.00 68.56 90 THR A CA 1
ATOM 700 C C . THR A 1 90 ? 9.474 -18.693 -17.449 1.00 68.56 90 THR A C 1
ATOM 702 O O . THR A 1 90 ? 10.182 -19.093 -18.367 1.00 68.56 90 THR A O 1
ATOM 705 N N . GLY A 1 91 ? 9.606 -19.136 -16.196 1.00 53.53 91 GLY A N 1
ATOM 706 C CA . GLY A 1 91 ? 10.665 -20.066 -15.784 1.00 53.53 91 GLY A CA 1
ATOM 707 C C . GLY A 1 91 ? 12.029 -19.409 -15.531 1.00 53.53 91 GLY A C 1
ATOM 708 O O . GLY A 1 91 ? 12.999 -20.119 -15.263 1.00 53.53 91 GLY A O 1
ATOM 709 N N . SER A 1 92 ? 12.127 -18.074 -15.568 1.00 58.97 92 SER A N 1
ATOM 710 C CA . SER A 1 92 ? 13.311 -17.364 -15.075 1.00 58.97 92 SER A CA 1
ATOM 711 C C . SER A 1 92 ? 13.574 -17.738 -13.614 1.00 58.97 92 SER A C 1
ATOM 713 O O . SER A 1 92 ? 12.660 -17.731 -12.787 1.00 58.97 92 SER A O 1
ATOM 715 N N . LYS A 1 93 ? 14.831 -18.063 -13.283 1.00 49.97 93 LYS A N 1
ATOM 716 C CA . LYS A 1 93 ? 15.229 -18.316 -11.892 1.00 49.97 93 LYS A CA 1
ATOM 717 C C . LYS A 1 93 ? 14.926 -17.066 -11.058 1.00 49.97 93 LYS A C 1
ATOM 719 O O . LYS A 1 93 ? 15.351 -15.989 -11.481 1.00 49.97 93 LYS A O 1
ATOM 724 N N . PRO A 1 94 ? 14.269 -17.186 -9.888 1.00 47.41 94 PRO A N 1
ATOM 725 C CA . PRO A 1 94 ? 14.137 -16.066 -8.970 1.00 47.41 94 PRO A CA 1
ATOM 726 C C . PRO A 1 94 ? 15.527 -15.528 -8.638 1.00 47.41 94 PRO A C 1
ATOM 728 O O . PRO A 1 94 ? 16.370 -16.251 -8.099 1.00 47.41 94 PRO A O 1
ATOM 731 N N . ALA A 1 95 ? 15.772 -14.272 -8.998 1.00 49.28 95 ALA A N 1
ATOM 732 C CA . ALA A 1 95 ? 16.918 -13.543 -8.486 1.00 49.28 95 ALA A CA 1
ATOM 733 C C . ALA A 1 95 ? 16.705 -13.214 -6.989 1.00 49.28 95 ALA A C 1
ATOM 735 O O . ALA A 1 95 ? 15.662 -13.529 -6.408 1.00 49.28 95 ALA A O 1
ATOM 736 N N . ALA A 1 96 ? 17.750 -12.680 -6.351 1.00 41.81 96 ALA A N 1
ATOM 737 C CA . ALA A 1 96 ? 17.793 -12.457 -4.907 1.00 41.81 96 ALA A CA 1
ATOM 738 C C . ALA A 1 96 ? 17.573 -10.997 -4.469 1.00 41.81 96 ALA A C 1
ATOM 740 O O . ALA A 1 96 ? 17.560 -10.766 -3.257 1.00 41.81 96 ALA A O 1
ATOM 741 N N . PHE A 1 97 ? 17.441 -10.031 -5.397 1.00 46.81 97 PHE A N 1
ATOM 742 C CA . PHE A 1 97 ? 16.800 -8.741 -5.108 1.00 46.81 97 PHE A CA 1
ATOM 743 C C . PHE A 1 97 ? 16.391 -7.860 -6.312 1.00 46.81 97 PHE A C 1
ATOM 745 O O . PHE A 1 97 ? 17.131 -7.776 -7.305 1.00 46.81 97 PHE A O 1
ATOM 752 N N . PRO A 1 98 ? 15.278 -7.085 -6.188 1.00 50.09 98 PRO A N 1
ATOM 753 C CA . PRO A 1 98 ? 14.578 -6.505 -7.342 1.00 50.09 98 PRO A CA 1
ATOM 754 C C . PRO A 1 98 ? 15.381 -5.476 -8.135 1.00 50.09 98 PRO A C 1
ATOM 756 O O . PRO A 1 98 ? 15.115 -5.245 -9.313 1.00 50.09 98 PRO A O 1
ATOM 759 N N . MET A 1 99 ? 16.356 -4.824 -7.502 1.00 51.31 99 MET A N 1
ATOM 760 C CA . MET A 1 99 ? 17.181 -3.799 -8.131 1.00 51.31 99 MET A CA 1
ATOM 761 C C . MET A 1 99 ? 18.5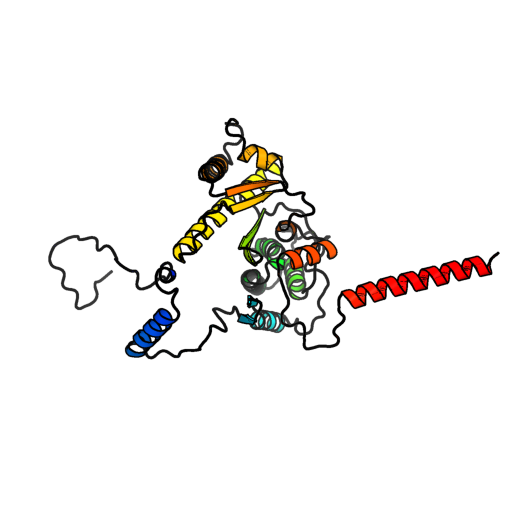67 -3.738 -7.486 1.00 51.31 99 MET A C 1
ATOM 763 O O . MET A 1 99 ? 18.737 -4.067 -6.315 1.00 51.31 99 MET A O 1
ATOM 767 N N . GLU A 1 100 ? 19.566 -3.322 -8.260 1.00 45.88 100 GLU A N 1
ATOM 768 C CA . GLU A 1 100 ? 20.973 -3.303 -7.852 1.00 45.88 100 GLU A CA 1
ATOM 769 C C . GLU A 1 100 ? 21.377 -1.929 -7.303 1.00 45.88 100 GLU A C 1
ATOM 771 O O . GLU A 1 100 ? 20.983 -0.896 -7.847 1.00 45.88 100 GLU A O 1
ATOM 776 N N . SER A 1 101 ? 22.157 -1.894 -6.221 1.00 48.09 101 SER A N 1
ATOM 777 C CA . SER A 1 101 ? 22.322 -0.679 -5.406 1.00 48.09 101 SER A CA 1
ATOM 778 C C . SER A 1 101 ? 23.227 0.406 -6.000 1.00 48.09 101 SER A C 1
ATOM 780 O O . SER A 1 101 ? 23.149 1.578 -5.629 1.00 48.09 101 SER A O 1
ATOM 782 N N . THR A 1 102 ? 24.085 0.045 -6.950 1.00 45.25 102 THR A N 1
ATOM 783 C CA . THR A 1 102 ? 24.969 0.979 -7.664 1.00 45.25 102 THR A CA 1
ATOM 784 C C . THR A 1 102 ? 24.293 1.643 -8.867 1.00 45.25 102 THR A C 1
ATOM 786 O O . THR A 1 102 ? 24.838 2.603 -9.423 1.00 45.25 102 THR A O 1
ATOM 789 N N . LEU A 1 103 ? 23.099 1.182 -9.263 1.00 53.31 103 LEU A N 1
ATOM 790 C CA . LEU A 1 103 ? 22.406 1.619 -10.472 1.00 53.31 103 LEU A CA 1
ATOM 791 C C . LEU A 1 103 ? 21.744 2.997 -10.279 1.00 53.31 103 LEU A C 1
ATOM 793 O O . LEU A 1 103 ? 20.561 3.122 -9.958 1.00 53.31 103 LEU A O 1
ATOM 797 N N . LYS A 1 104 ? 22.519 4.065 -10.502 1.00 57.69 104 LYS A N 1
ATOM 798 C CA . LYS A 1 104 ? 22.030 5.454 -10.510 1.00 57.69 104 LYS A CA 1
ATOM 799 C C . LYS A 1 104 ? 21.104 5.710 -11.708 1.00 57.69 104 LYS A C 1
ATOM 801 O O . LYS A 1 104 ? 21.539 6.256 -12.719 1.00 57.69 104 LYS A O 1
ATOM 806 N N . LEU A 1 105 ? 19.822 5.371 -11.565 1.00 65.94 105 LEU A N 1
ATOM 807 C CA . LEU A 1 105 ? 18.774 5.706 -12.535 1.00 65.94 105 LEU A CA 1
ATOM 808 C C . LEU A 1 105 ? 18.712 7.229 -12.751 1.00 65.94 105 LEU A C 1
ATOM 810 O O . LEU A 1 105 ? 18.341 7.999 -11.854 1.00 65.94 105 LEU A O 1
ATOM 814 N N . SER A 1 106 ? 19.149 7.659 -13.935 1.00 66.25 106 SER A N 1
ATOM 815 C CA . SER A 1 106 ? 19.378 9.057 -14.289 1.00 66.25 106 SER A CA 1
ATOM 816 C C . SER A 1 106 ? 18.317 9.547 -15.266 1.00 66.25 106 SER A C 1
ATOM 818 O O . SER A 1 106 ? 18.122 8.971 -16.331 1.00 66.25 106 SER A O 1
ATOM 820 N N . ALA A 1 107 ? 17.683 10.676 -14.946 1.00 65.06 107 ALA A N 1
ATOM 821 C CA . ALA A 1 107 ? 16.792 11.370 -15.878 1.00 65.06 107 ALA A CA 1
ATOM 822 C C . ALA A 1 107 ? 17.548 12.057 -17.038 1.00 65.06 107 ALA A C 1
ATOM 824 O O . ALA A 1 107 ? 16.917 12.518 -17.986 1.00 65.06 107 ALA A O 1
ATOM 825 N N . ASN A 1 108 ? 18.883 12.124 -16.953 1.00 66.75 108 ASN A N 1
ATOM 826 C CA . ASN A 1 108 ? 19.760 12.789 -17.917 1.00 66.75 108 ASN A CA 1
ATOM 827 C C . ASN A 1 108 ? 20.504 11.785 -18.824 1.00 66.75 108 ASN A C 1
ATOM 829 O O . ASN A 1 108 ? 21.375 12.192 -19.587 1.00 66.75 108 ASN A O 1
ATOM 833 N N . ASP A 1 109 ? 20.208 10.486 -18.711 1.00 71.94 109 ASP A N 1
ATOM 834 C CA . ASP A 1 109 ? 20.695 9.462 -19.641 1.00 71.94 109 ASP A CA 1
ATOM 835 C C . ASP A 1 109 ? 20.063 9.692 -21.032 1.00 71.94 109 ASP A C 1
ATOM 837 O O . ASP A 1 109 ? 18.878 10.019 -21.146 1.00 71.94 109 ASP A O 1
ATOM 841 N N . THR A 1 110 ? 20.868 9.583 -22.089 1.00 77.62 110 THR A N 1
ATOM 842 C CA . THR A 1 110 ? 20.459 9.797 -23.487 1.00 77.62 110 THR A CA 1
ATOM 843 C C . THR A 1 110 ? 20.054 8.508 -24.200 1.00 77.62 110 THR A C 1
ATOM 845 O O . THR A 1 110 ? 19.517 8.576 -25.306 1.00 77.62 110 THR A O 1
ATOM 848 N N . ASN A 1 111 ? 20.265 7.342 -23.583 1.00 85.44 111 ASN A N 1
ATOM 849 C CA . ASN A 1 111 ? 19.940 6.032 -24.145 1.00 85.44 111 ASN A CA 1
ATOM 850 C C . ASN A 1 111 ? 18.435 5.713 -24.012 1.00 85.44 111 ASN A C 1
ATOM 852 O O . ASN A 1 111 ? 18.025 4.848 -23.232 1.00 85.44 111 ASN A O 1
ATOM 856 N N . PHE A 1 112 ? 17.589 6.480 -24.709 1.00 86.19 112 PHE A N 1
ATOM 857 C CA . PHE A 1 112 ? 16.128 6.372 -24.623 1.00 86.19 112 PHE A CA 1
ATOM 858 C C . PHE A 1 112 ? 15.628 4.975 -25.010 1.00 86.19 112 PHE A C 1
ATOM 860 O O . PHE A 1 112 ? 16.107 4.368 -25.961 1.00 86.19 112 PHE A O 1
ATOM 867 N N . TYR A 1 113 ? 14.647 4.466 -24.263 1.00 87.75 113 TYR A N 1
ATOM 868 C CA . TYR A 1 113 ? 14.051 3.163 -24.549 1.00 87.75 113 TYR A CA 1
ATOM 869 C C . TYR A 1 113 ? 13.077 3.281 -25.728 1.00 87.75 113 TYR A C 1
ATOM 871 O O . TYR A 1 113 ? 12.201 4.146 -25.708 1.00 87.75 113 TYR A O 1
ATOM 879 N N . GLU A 1 114 ? 13.231 2.407 -26.725 1.00 88.00 114 GLU A N 1
ATOM 880 C CA . GLU A 1 114 ? 12.573 2.502 -28.039 1.00 88.00 114 GLU A CA 1
ATOM 881 C C . GLU A 1 114 ? 11.036 2.482 -27.972 1.00 88.00 114 GLU A C 1
ATOM 883 O O . GLU A 1 114 ? 10.385 3.195 -28.734 1.00 88.00 114 GLU A O 1
ATOM 888 N N . ASP A 1 115 ? 10.447 1.738 -27.024 1.00 90.19 115 ASP A N 1
ATOM 889 C CA . ASP A 1 115 ? 8.996 1.715 -26.792 1.00 90.19 115 ASP A CA 1
ATOM 890 C C . ASP A 1 115 ? 8.599 2.220 -25.385 1.00 90.19 115 ASP A C 1
ATOM 892 O O . ASP A 1 115 ? 8.350 1.438 -24.453 1.00 90.19 115 ASP A O 1
ATOM 896 N N . PRO A 1 116 ? 8.435 3.546 -25.209 1.00 90.69 116 PRO A N 1
ATOM 897 C CA . PRO A 1 116 ? 7.881 4.113 -23.986 1.00 90.69 116 PRO A CA 1
ATOM 898 C C . PRO A 1 116 ? 6.476 3.601 -23.635 1.00 90.69 116 PRO A C 1
ATOM 900 O O . PRO A 1 116 ? 6.092 3.659 -22.466 1.00 90.69 116 PRO A O 1
ATOM 903 N N . SER A 1 117 ? 5.697 3.100 -24.598 1.00 92.50 117 SER A N 1
ATOM 904 C CA . SER A 1 117 ? 4.334 2.606 -24.371 1.00 92.50 117 SER A CA 1
ATOM 905 C C . SER A 1 117 ? 4.340 1.231 -23.708 1.00 92.50 117 SER A C 1
ATOM 907 O O . SER A 1 117 ? 3.620 1.042 -22.723 1.00 92.50 117 SER A O 1
ATOM 909 N N . SER A 1 118 ? 5.192 0.297 -24.146 1.00 91.38 118 SER A N 1
ATOM 910 C CA . SER A 1 118 ? 5.380 -0.976 -23.434 1.00 91.38 118 SER A CA 1
ATOM 911 C C . SER A 1 118 ? 5.957 -0.759 -22.030 1.00 91.38 118 SER A C 1
ATOM 913 O O . SER A 1 118 ? 5.454 -1.366 -21.082 1.00 91.38 118 SER A O 1
ATOM 915 N N . TYR A 1 119 ? 6.896 0.184 -21.848 1.00 91.88 119 TYR A N 1
ATOM 916 C CA . TYR A 1 119 ? 7.370 0.572 -20.508 1.00 91.88 119 TYR A CA 1
ATOM 917 C C . TYR A 1 119 ? 6.224 1.081 -19.614 1.00 91.88 119 TYR A C 1
ATOM 919 O O . TYR A 1 119 ? 6.011 0.555 -18.520 1.00 91.88 119 TYR A O 1
ATOM 927 N N . ARG A 1 120 ? 5.433 2.057 -20.089 1.00 94.19 120 ARG A N 1
ATOM 928 C CA . ARG A 1 120 ? 4.275 2.602 -19.349 1.00 94.19 120 ARG A CA 1
ATOM 929 C C . ARG A 1 120 ? 3.254 1.519 -18.999 1.00 94.19 120 ARG A C 1
ATOM 931 O O . ARG A 1 120 ? 2.790 1.464 -17.861 1.00 94.19 120 ARG A O 1
ATOM 938 N N . ARG A 1 121 ? 2.941 0.635 -19.951 1.00 93.38 121 ARG A N 1
ATOM 939 C CA . ARG A 1 121 ? 2.038 -0.512 -19.767 1.00 93.38 121 ARG A CA 1
ATOM 940 C C . ARG A 1 121 ? 2.562 -1.473 -18.700 1.00 93.38 121 ARG A C 1
ATOM 942 O O . ARG A 1 121 ? 1.791 -1.877 -17.833 1.00 93.38 121 ARG A O 1
ATOM 949 N N . LEU A 1 122 ? 3.850 -1.820 -18.732 1.00 90.88 122 LEU A N 1
ATOM 950 C CA . LEU A 1 122 ? 4.458 -2.726 -17.757 1.00 90.88 122 LEU A CA 1
ATOM 951 C C . LEU A 1 122 ? 4.438 -2.127 -16.344 1.00 90.88 122 LEU A C 1
ATOM 953 O O . LEU A 1 122 ? 3.959 -2.782 -15.421 1.00 90.88 122 LEU A O 1
ATOM 957 N N . ILE A 1 123 ? 4.843 -0.864 -16.181 1.00 92.00 123 ILE A N 1
ATOM 958 C CA . ILE A 1 123 ? 4.755 -0.163 -14.889 1.00 92.00 123 ILE A CA 1
ATOM 959 C C . ILE A 1 123 ? 3.305 -0.065 -14.395 1.00 92.00 123 ILE A C 1
ATOM 961 O O . ILE A 1 123 ? 3.062 -0.275 -13.211 1.00 92.00 123 ILE A O 1
ATOM 965 N N . GLY A 1 124 ? 2.328 0.168 -15.277 1.00 92.12 124 GLY A N 1
ATOM 966 C CA . GLY A 1 124 ? 0.904 0.133 -14.919 1.00 92.12 124 GLY A CA 1
ATOM 967 C C . GLY A 1 124 ? 0.453 -1.221 -14.351 1.00 92.12 124 GLY A C 1
ATOM 968 O O . GLY A 1 124 ? -0.269 -1.262 -13.355 1.00 92.12 124 GLY A O 1
ATOM 969 N N . ARG A 1 125 ? 0.933 -2.335 -14.924 1.00 91.19 125 ARG A N 1
ATOM 970 C CA . ARG A 1 125 ? 0.667 -3.691 -14.404 1.00 91.19 125 ARG A CA 1
ATOM 971 C C . ARG A 1 125 ? 1.363 -3.936 -13.064 1.00 91.19 125 ARG A C 1
ATOM 973 O O . ARG A 1 125 ? 0.745 -4.480 -12.152 1.00 91.19 125 ARG A O 1
ATOM 980 N N . LEU A 1 126 ? 2.612 -3.491 -12.911 1.00 87.06 126 LEU A N 1
ATOM 981 C CA . LEU A 1 126 ? 3.334 -3.595 -11.638 1.00 87.06 126 LEU A CA 1
ATOM 982 C C . LEU A 1 126 ? 2.696 -2.732 -10.535 1.00 87.06 126 LEU A C 1
ATOM 984 O O . LEU A 1 126 ? 2.625 -3.177 -9.393 1.00 87.06 126 LEU A O 1
ATOM 988 N N . LEU A 1 127 ? 2.162 -1.548 -10.858 1.00 88.88 127 LEU A N 1
ATOM 989 C CA . LEU A 1 127 ? 1.388 -0.730 -9.916 1.00 88.88 127 LEU A CA 1
ATOM 990 C C . LEU A 1 127 ? 0.145 -1.485 -9.425 1.00 88.88 127 LEU A C 1
ATOM 992 O O . LEU A 1 127 ? -0.112 -1.505 -8.222 1.00 88.88 127 LEU A O 1
ATOM 996 N N . TYR A 1 128 ? -0.574 -2.180 -10.314 1.00 89.38 128 TYR A N 1
ATOM 997 C CA . TYR A 1 128 ? -1.714 -3.014 -9.917 1.00 89.38 128 TYR A CA 1
ATOM 998 C C . TYR A 1 128 ? -1.306 -4.238 -9.070 1.00 89.38 128 TYR A C 1
ATOM 1000 O O . TYR A 1 128 ? -2.075 -4.658 -8.204 1.00 89.38 128 TYR A O 1
ATOM 1008 N N . LEU A 1 129 ? -0.086 -4.773 -9.236 1.00 83.12 129 LEU A N 1
ATOM 1009 C CA . LEU A 1 129 ? 0.452 -5.811 -8.342 1.00 83.12 129 LEU A CA 1
ATOM 1010 C C . LEU A 1 129 ? 0.712 -5.320 -6.912 1.00 83.12 129 LEU A C 1
ATOM 1012 O O . LEU A 1 129 ? 0.632 -6.123 -5.984 1.00 83.12 129 LEU A O 1
ATOM 1016 N N . THR A 1 130 ? 0.988 -4.028 -6.692 1.00 83.62 130 THR A N 1
ATOM 1017 C CA . THR A 1 130 ? 1.280 -3.516 -5.333 1.00 83.62 130 THR A CA 1
ATOM 1018 C C . THR A 1 130 ? 0.120 -3.688 -4.340 1.00 83.62 130 THR A C 1
ATOM 1020 O O . THR A 1 130 ? 0.346 -3.588 -3.136 1.00 83.62 130 THR A O 1
ATOM 1023 N N . LEU A 1 131 ? -1.087 -4.019 -4.830 1.00 82.31 131 LEU A N 1
ATOM 1024 C CA . LEU A 1 131 ? -2.283 -4.368 -4.048 1.00 82.31 131 LEU A CA 1
ATOM 1025 C C . LEU A 1 131 ? -2.210 -5.737 -3.345 1.00 82.31 131 LEU A C 1
ATOM 1027 O O . LEU A 1 131 ? -2.917 -5.938 -2.363 1.00 82.31 131 LEU A O 1
ATOM 1031 N N . THR A 1 132 ? -1.370 -6.672 -3.809 1.00 72.88 132 THR A N 1
ATOM 1032 C CA . THR A 1 132 ? -1.039 -7.911 -3.057 1.00 72.88 132 THR A CA 1
ATOM 1033 C C . THR A 1 132 ? 0.464 -8.120 -2.851 1.00 72.88 132 THR A C 1
ATOM 1035 O O . THR A 1 132 ? 0.868 -9.033 -2.135 1.00 72.88 132 THR A O 1
ATOM 1038 N N . ARG A 1 133 ? 1.299 -7.252 -3.436 1.00 74.19 133 ARG A N 1
ATOM 1039 C CA . ARG A 1 133 ? 2.763 -7.226 -3.300 1.00 74.19 133 ARG A CA 1
ATOM 1040 C C . ARG A 1 133 ? 3.255 -5.884 -2.729 1.00 74.19 133 ARG A C 1
ATOM 1042 O O . ARG A 1 133 ? 3.876 -5.100 -3.454 1.00 74.19 133 ARG A O 1
ATOM 1049 N N . PRO A 1 134 ? 2.980 -5.588 -1.440 1.00 75.38 134 PRO A N 1
ATOM 1050 C CA . PRO A 1 134 ? 3.519 -4.413 -0.741 1.00 75.38 134 PRO A CA 1
ATOM 1051 C C . PRO A 1 134 ? 5.044 -4.275 -0.865 1.00 75.38 134 PRO A C 1
ATOM 1053 O O . PRO A 1 134 ? 5.565 -3.169 -0.976 1.00 75.38 134 PRO A O 1
ATOM 1056 N N . ASP A 1 135 ? 5.751 -5.400 -0.909 1.00 70.50 135 ASP A N 1
ATOM 1057 C CA . ASP A 1 135 ? 7.205 -5.509 -1.024 1.00 70.50 135 ASP A CA 1
ATOM 1058 C C . ASP A 1 135 ? 7.782 -4.963 -2.342 1.00 70.50 135 ASP A C 1
ATOM 1060 O O . ASP A 1 135 ? 8.946 -4.569 -2.393 1.00 70.50 135 ASP A O 1
ATOM 1064 N N . LEU A 1 136 ? 6.961 -4.871 -3.394 1.00 75.56 136 LEU A N 1
ATOM 1065 C CA . LEU A 1 136 ? 7.342 -4.251 -4.666 1.00 75.56 136 LEU A CA 1
ATOM 1066 C C . LEU A 1 136 ? 7.067 -2.736 -4.698 1.00 75.56 136 LEU A C 1
ATOM 1068 O O . LEU A 1 136 ? 7.590 -2.041 -5.573 1.00 75.56 136 LEU A O 1
ATOM 1072 N N . ALA A 1 137 ? 6.268 -2.201 -3.765 1.00 79.69 137 ALA A N 1
ATOM 1073 C CA . ALA A 1 137 ? 5.713 -0.847 -3.857 1.00 79.69 137 ALA A CA 1
ATOM 1074 C C . ALA A 1 137 ? 6.783 0.253 -3.952 1.00 79.69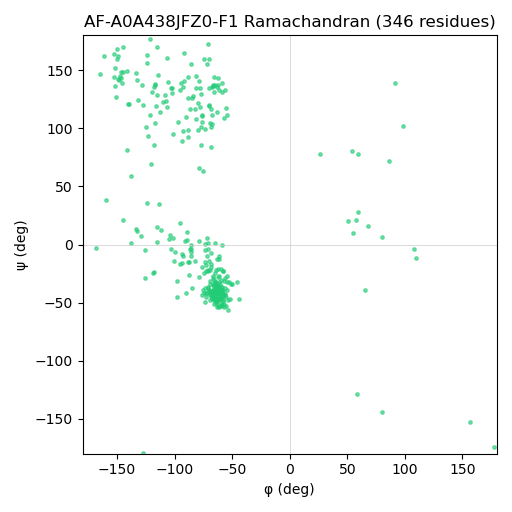 137 ALA A C 1
ATOM 1076 O O . ALA A 1 137 ? 6.630 1.178 -4.749 1.00 79.69 137 ALA A O 1
ATOM 1077 N N . TYR A 1 138 ? 7.887 0.126 -3.206 1.00 78.62 138 TYR A N 1
ATOM 1078 C CA . TYR A 1 138 ? 9.015 1.059 -3.289 1.00 78.62 138 TYR A CA 1
ATOM 1079 C C . TYR A 1 138 ? 9.620 1.095 -4.702 1.00 78.62 138 TYR A C 1
ATOM 1081 O O . TYR A 1 138 ? 9.726 2.159 -5.312 1.00 78.62 138 TYR A O 1
ATOM 1089 N N . TYR A 1 139 ? 9.979 -0.066 -5.256 1.00 77.75 139 TYR A N 1
ATOM 1090 C CA . TYR A 1 139 ? 10.667 -0.167 -6.546 1.00 77.75 139 TYR A CA 1
ATOM 1091 C C . TYR A 1 139 ? 9.802 0.325 -7.701 1.00 77.75 139 TYR A C 1
ATOM 1093 O O . TYR A 1 139 ? 10.255 1.104 -8.542 1.00 77.75 139 TYR A O 1
ATOM 1101 N N . VAL A 1 140 ? 8.532 -0.080 -7.708 1.00 84.06 140 VAL A N 1
ATOM 1102 C CA . VAL A 1 140 ? 7.562 0.351 -8.718 1.00 84.06 140 VAL A CA 1
ATOM 1103 C C . VAL A 1 140 ? 7.353 1.869 -8.653 1.00 84.06 140 VAL A C 1
ATOM 1105 O O . VAL A 1 140 ? 7.249 2.507 -9.700 1.00 84.06 140 VAL A O 1
ATOM 1108 N N . GLN A 1 141 ? 7.393 2.475 -7.459 1.00 84.19 141 GLN A N 1
ATOM 1109 C CA . GLN A 1 141 ? 7.265 3.926 -7.284 1.00 84.19 141 GLN A CA 1
ATOM 1110 C C . GLN A 1 141 ? 8.570 4.720 -7.506 1.00 84.19 141 GLN A C 1
ATOM 1112 O O . GLN A 1 141 ? 8.541 5.940 -7.706 1.00 84.19 141 GLN A O 1
ATOM 1117 N N . VAL A 1 142 ? 9.729 4.057 -7.543 1.00 82.31 142 VAL A N 1
ATOM 1118 C CA . VAL A 1 142 ? 10.954 4.627 -8.130 1.00 82.31 142 VAL A CA 1
ATOM 1119 C C . VAL A 1 142 ? 10.837 4.645 -9.657 1.00 82.31 142 VAL A C 1
ATOM 1121 O O . VAL A 1 142 ? 11.037 5.692 -10.271 1.00 82.31 142 VAL A O 1
ATOM 1124 N N . LEU A 1 143 ? 10.446 3.524 -10.267 1.00 85.62 143 LEU A N 1
ATOM 1125 C CA . LEU A 1 143 ? 10.359 3.366 -11.724 1.00 85.62 143 LEU A CA 1
ATOM 1126 C C . LEU A 1 143 ? 9.234 4.195 -12.375 1.00 85.62 143 LEU A C 1
ATOM 1128 O O . LEU A 1 143 ? 9.391 4.675 -13.504 1.00 85.62 143 LEU A O 1
ATOM 1132 N N . SER A 1 144 ? 8.125 4.428 -11.665 1.00 88.75 144 SER A N 1
ATOM 1133 C CA . SER A 1 144 ? 7.005 5.261 -12.134 1.00 88.75 144 SER A CA 1
ATOM 1134 C C . SER A 1 144 ? 7.390 6.727 -12.380 1.00 88.75 144 SER A C 1
ATOM 1136 O O . SER A 1 144 ? 6.750 7.409 -13.180 1.00 88.75 144 SER A O 1
ATOM 1138 N N . GLN A 1 145 ? 8.485 7.213 -11.787 1.00 85.56 145 GLN A N 1
ATOM 1139 C CA . GLN A 1 145 ? 8.980 8.578 -12.012 1.00 85.56 145 GLN A CA 1
ATOM 1140 C C . GLN A 1 145 ? 9.513 8.794 -13.440 1.00 85.56 145 GLN A C 1
ATOM 1142 O O . GLN A 1 145 ? 9.625 9.937 -13.878 1.00 85.56 145 GLN A O 1
ATOM 1147 N N . PHE A 1 146 ? 9.799 7.719 -14.183 1.00 87.56 146 PHE A N 1
ATOM 1148 C CA . PHE A 1 146 ? 10.391 7.775 -15.525 1.00 87.56 146 PHE A CA 1
ATOM 1149 C C . PHE A 1 146 ? 9.391 7.500 -16.663 1.00 87.56 146 PHE A C 1
ATOM 1151 O O . PHE A 1 146 ? 9.786 7.421 -17.824 1.00 87.56 146 PHE A O 1
ATOM 1158 N N . LEU A 1 147 ? 8.087 7.408 -16.360 1.00 89.25 147 LEU A N 1
ATOM 1159 C CA . LEU A 1 147 ? 7.016 7.148 -17.339 1.00 89.25 147 LEU A CA 1
ATOM 1160 C C . LEU A 1 147 ? 6.995 8.131 -18.522 1.00 89.25 147 LEU A C 1
ATOM 1162 O O . LEU A 1 147 ? 6.607 7.750 -19.627 1.00 89.25 147 LEU A O 1
ATOM 1166 N N . ALA A 1 148 ? 7.394 9.388 -18.310 1.00 88.06 148 ALA A N 1
ATOM 1167 C CA . ALA A 1 148 ? 7.415 10.399 -19.364 1.00 88.06 148 ALA A CA 1
ATOM 1168 C C . ALA A 1 148 ? 8.449 10.068 -20.456 1.00 88.06 148 ALA A C 1
ATOM 1170 O O . ALA A 1 148 ? 8.089 10.021 -21.633 1.00 88.06 148 ALA A O 1
ATOM 1171 N N . LYS A 1 149 ? 9.699 9.794 -20.055 1.00 87.75 149 LYS A N 1
ATOM 1172 C CA . LYS A 1 149 ? 10.852 9.573 -20.939 1.00 87.75 149 LYS A CA 1
ATOM 1173 C C . LYS A 1 149 ? 11.755 8.453 -20.378 1.00 87.75 149 LYS A C 1
ATOM 1175 O O . LYS A 1 149 ? 12.732 8.748 -19.688 1.00 87.75 149 LYS A O 1
ATOM 1180 N N . PRO A 1 150 ? 11.413 7.171 -20.599 1.00 89.88 150 PRO A N 1
ATOM 1181 C CA . PRO A 1 150 ? 12.219 6.051 -20.126 1.00 89.88 150 PRO A CA 1
ATOM 1182 C C . PRO A 1 150 ? 13.521 5.905 -20.928 1.00 89.88 150 PRO A C 1
ATOM 1184 O O . PRO A 1 150 ? 13.609 6.298 -22.090 1.00 89.88 150 PRO A O 1
ATOM 1187 N N . VAL A 1 151 ? 14.524 5.295 -20.296 1.00 89.19 151 VAL A N 1
ATOM 1188 C CA . VAL A 1 151 ? 15.816 4.931 -20.898 1.00 89.19 151 VAL A CA 1
ATOM 1189 C C . VAL A 1 151 ? 16.041 3.432 -20.712 1.00 89.19 151 VAL A C 1
ATOM 1191 O O . VAL A 1 151 ? 15.357 2.812 -19.888 1.00 89.19 151 VAL A O 1
ATOM 1194 N N . VAL A 1 152 ? 16.958 2.830 -21.467 1.00 86.94 152 VAL A N 1
ATOM 1195 C CA . VAL A 1 152 ? 17.176 1.370 -21.461 1.00 86.94 152 VAL A CA 1
ATOM 1196 C C . VAL A 1 152 ? 17.441 0.837 -20.044 1.00 86.94 152 VAL A C 1
ATOM 1198 O O . VAL A 1 152 ? 16.872 -0.186 -19.661 1.00 86.94 152 VAL A O 1
ATOM 1201 N N . SER A 1 153 ? 18.192 1.574 -19.219 1.00 84.94 153 SER A N 1
ATOM 1202 C CA . SER A 1 153 ? 18.458 1.217 -17.817 1.00 84.94 153 SER A CA 1
ATOM 1203 C C . SER A 1 153 ? 17.199 1.225 -16.928 1.00 84.94 153 SER A C 1
ATOM 1205 O O . SER A 1 153 ? 17.065 0.364 -16.058 1.00 84.94 153 SER A O 1
ATOM 1207 N N . HIS A 1 154 ? 16.219 2.106 -17.183 1.00 87.62 154 HIS A N 1
ATOM 1208 C CA . HIS A 1 154 ? 14.907 2.070 -16.513 1.00 87.62 154 HIS A CA 1
ATOM 1209 C C . HIS A 1 154 ? 14.127 0.795 -16.877 1.00 87.62 154 HIS A C 1
ATOM 1211 O O . HIS A 1 154 ? 13.542 0.149 -16.003 1.00 87.62 154 HIS A O 1
ATOM 1217 N N . HIS A 1 155 ? 14.133 0.396 -18.154 1.00 86.69 155 HIS A N 1
ATOM 1218 C CA . HIS A 1 155 ? 13.459 -0.831 -18.590 1.00 86.69 155 HIS A CA 1
ATOM 1219 C C . HIS A 1 155 ? 14.143 -2.090 -18.032 1.00 86.69 155 HIS A C 1
ATOM 1221 O O . HIS A 1 155 ? 13.464 -2.941 -17.461 1.00 86.69 155 HIS A O 1
ATOM 1227 N N . GLN A 1 156 ? 15.475 -2.175 -18.095 1.00 83.25 156 GLN A N 1
ATOM 1228 C CA . GLN A 1 156 ? 16.251 -3.271 -17.497 1.00 83.25 156 GLN A CA 1
ATOM 1229 C C . GLN A 1 156 ? 15.990 -3.404 -15.990 1.00 83.25 156 GLN A C 1
ATOM 1231 O O . GLN A 1 156 ? 15.757 -4.508 -15.501 1.00 83.25 156 GLN A O 1
ATOM 1236 N N . ALA A 1 157 ? 15.940 -2.287 -15.258 1.00 80.88 157 ALA A N 1
ATOM 1237 C CA . ALA A 1 157 ? 15.582 -2.280 -13.842 1.00 80.88 157 ALA A CA 1
ATOM 1238 C C . ALA A 1 157 ? 14.137 -2.765 -13.595 1.00 80.88 157 ALA A C 1
ATOM 1240 O O . ALA A 1 157 ? 13.885 -3.462 -12.617 1.00 80.88 157 ALA A O 1
ATOM 1241 N N . THR A 1 158 ? 13.197 -2.473 -14.499 1.00 83.62 158 THR A N 1
ATOM 1242 C CA . THR A 1 158 ? 11.810 -2.975 -14.427 1.00 83.62 158 THR A CA 1
ATOM 1243 C C . THR A 1 158 ? 11.724 -4.482 -14.682 1.00 83.62 158 THR A C 1
ATOM 1245 O O . THR A 1 158 ? 11.031 -5.194 -13.957 1.00 83.62 158 THR A O 1
ATOM 1248 N N . ILE A 1 159 ? 12.454 -4.979 -15.684 1.00 80.56 159 ILE A N 1
ATOM 1249 C CA . ILE A 1 159 ? 12.575 -6.412 -15.989 1.00 80.56 159 ILE A CA 1
ATOM 1250 C C . ILE A 1 159 ? 13.229 -7.162 -14.824 1.00 80.56 159 ILE A C 1
ATOM 1252 O O . ILE A 1 159 ? 12.775 -8.249 -14.472 1.00 80.56 159 ILE A O 1
ATOM 1256 N N . ARG A 1 160 ? 14.221 -6.558 -14.157 1.00 72.38 160 ARG A N 1
ATOM 1257 C CA . ARG A 1 160 ? 14.825 -7.115 -12.940 1.00 72.38 160 ARG A CA 1
ATOM 1258 C C . ARG A 1 160 ? 13.815 -7.208 -11.796 1.00 72.38 160 ARG A C 1
ATOM 1260 O O . ARG A 1 160 ? 13.642 -8.299 -11.275 1.00 72.38 160 ARG A O 1
ATOM 1267 N N . VAL A 1 161 ? 13.071 -6.136 -11.496 1.00 74.12 161 VAL A N 1
ATOM 1268 C CA . VAL A 1 161 ? 12.003 -6.136 -10.467 1.00 74.12 161 VAL A CA 1
ATOM 1269 C C . VAL A 1 161 ? 10.937 -7.209 -10.725 1.00 74.12 161 VAL A C 1
ATOM 1271 O O . VAL A 1 161 ? 10.324 -7.715 -9.788 1.00 74.12 161 VAL A O 1
ATOM 1274 N N . LEU A 1 162 ? 10.707 -7.570 -11.989 1.00 69.94 162 LEU A N 1
ATOM 1275 C CA . LEU A 1 162 ? 9.754 -8.607 -12.373 1.00 69.94 162 LEU A CA 1
ATOM 1276 C C . LEU A 1 162 ? 10.337 -10.033 -12.324 1.00 69.94 162 LEU A C 1
ATOM 1278 O O . LEU A 1 162 ? 9.628 -10.949 -11.914 1.00 69.94 162 LEU A O 1
ATOM 1282 N N . SER A 1 163 ? 11.603 -10.219 -12.710 1.00 62.09 163 SER A N 1
ATOM 1283 C CA . SER A 1 163 ? 12.326 -11.506 -12.657 1.00 62.09 163 SER A CA 1
ATOM 1284 C C . SER A 1 163 ? 12.674 -11.962 -11.230 1.00 62.09 163 SER A C 1
ATOM 1286 O O . SER A 1 163 ? 13.266 -13.027 -11.038 1.00 62.09 163 SER A O 1
ATOM 1288 N N . ASP A 1 164 ? 12.378 -11.136 -10.232 1.00 54.28 164 ASP A N 1
ATOM 1289 C CA . ASP A 1 164 ? 12.971 -11.212 -8.908 1.00 54.28 164 ASP A CA 1
ATOM 1290 C C . ASP A 1 164 ? 11.905 -11.317 -7.815 1.00 54.28 164 ASP A C 1
ATOM 1292 O O . ASP A 1 164 ? 11.251 -10.343 -7.439 1.00 54.28 164 ASP A O 1
ATOM 1296 N N . TRP A 1 165 ? 11.702 -12.540 -7.321 1.00 54.69 165 TRP A N 1
ATOM 1297 C CA . TRP A 1 165 ? 10.720 -12.849 -6.278 1.00 54.69 165 TRP A CA 1
ATOM 1298 C C . TRP A 1 165 ? 11.387 -13.313 -4.959 1.00 54.69 165 TRP A C 1
ATOM 1300 O O . TRP A 1 165 ? 10.818 -14.132 -4.237 1.00 54.69 165 TRP A O 1
ATOM 1310 N N . ALA A 1 166 ? 12.562 -12.751 -4.623 1.00 31.38 166 ALA A N 1
ATOM 1311 C CA . ALA A 1 166 ? 13.222 -12.776 -3.300 1.00 31.38 166 ALA A CA 1
ATOM 1312 C C . ALA A 1 166 ? 14.132 -11.525 -3.136 1.00 31.38 166 ALA A C 1
ATOM 1314 O O . ALA A 1 166 ? 14.696 -11.103 -4.125 1.00 31.38 166 ALA A O 1
ATOM 1315 N N . GLY A 1 167 ? 14.283 -10.904 -1.946 1.00 31.91 167 GLY A N 1
ATOM 1316 C CA . GLY A 1 167 ? 14.890 -9.549 -1.781 1.00 31.91 167 GLY A CA 1
ATOM 1317 C C . GLY A 1 167 ? 16.132 -9.449 -0.867 1.00 31.91 167 GLY A C 1
ATOM 1318 O O . GLY A 1 167 ? 16.490 -10.429 -0.217 1.00 31.91 167 GLY A O 1
ATOM 1319 N N . CYS A 1 168 ? 16.814 -8.294 -0.691 1.00 52.16 168 CYS A N 1
ATOM 1320 C CA . CYS A 1 168 ? 16.561 -6.882 -1.091 1.00 52.16 168 CYS A CA 1
ATOM 1321 C C . CYS A 1 168 ? 17.892 -6.034 -1.046 1.00 52.16 168 CYS A C 1
ATOM 1323 O O . CYS A 1 168 ? 18.833 -6.514 -0.410 1.00 52.16 168 CYS A O 1
ATOM 1325 N N . VAL A 1 169 ? 17.973 -4.840 -1.704 1.00 46.91 169 VAL A N 1
ATOM 1326 C CA . VAL A 1 169 ? 18.859 -3.613 -1.521 1.00 46.91 169 VAL A CA 1
ATOM 1327 C C . VAL A 1 169 ? 18.547 -2.541 -2.629 1.00 46.91 169 VAL A C 1
ATOM 1329 O O . VAL A 1 169 ? 17.618 -2.774 -3.407 1.00 46.91 169 VAL A O 1
ATOM 1332 N N . ASP A 1 170 ? 19.237 -1.383 -2.822 1.00 37.56 170 ASP A N 1
ATOM 1333 C CA . ASP A 1 170 ? 19.330 -0.113 -2.015 1.00 37.56 170 ASP A CA 1
ATOM 1334 C C . ASP A 1 170 ? 19.614 1.140 -2.900 1.00 37.56 170 ASP A C 1
ATOM 1336 O O . ASP A 1 170 ? 20.608 1.149 -3.610 1.00 37.56 170 ASP A O 1
ATOM 1340 N N . THR A 1 171 ? 18.816 2.227 -2.831 1.00 31.72 171 THR A N 1
ATOM 1341 C CA . THR A 1 171 ? 19.216 3.583 -3.303 1.00 31.72 171 THR A CA 1
ATOM 1342 C C . THR A 1 171 ? 18.595 4.710 -2.452 1.00 31.72 171 THR A C 1
ATOM 1344 O O . THR A 1 171 ? 17.474 4.602 -1.955 1.00 31.72 171 THR A O 1
ATOM 1347 N N . ARG A 1 172 ? 19.297 5.848 -2.299 1.00 27.73 172 ARG A N 1
ATOM 1348 C CA . ARG A 1 172 ? 18.884 6.956 -1.408 1.00 27.73 172 ARG A CA 1
ATOM 1349 C C . ARG A 1 172 ? 18.143 8.101 -2.112 1.00 27.73 172 ARG A C 1
ATOM 1351 O O . ARG A 1 172 ? 18.777 8.980 -2.696 1.00 27.73 172 ARG A O 1
ATOM 1358 N N . ARG A 1 173 ? 16.821 8.178 -1.927 1.00 38.72 173 ARG A N 1
ATOM 1359 C CA . ARG A 1 173 ? 16.011 9.419 -1.973 1.00 38.72 173 ARG A CA 1
ATOM 1360 C C . ARG A 1 173 ? 14.885 9.319 -0.937 1.00 38.72 173 ARG A C 1
ATOM 1362 O O . ARG A 1 173 ? 14.406 8.221 -0.684 1.00 38.72 173 ARG A O 1
ATOM 1369 N N . ASN A 1 174 ? 14.457 10.443 -0.358 1.00 48.16 174 ASN A N 1
ATOM 1370 C CA . ASN A 1 174 ? 13.456 10.453 0.718 1.00 48.16 174 ASN A CA 1
ATOM 1371 C C . ASN A 1 174 ? 12.070 10.031 0.194 1.00 48.16 174 ASN A C 1
ATOM 1373 O O . ASN A 1 174 ? 11.350 10.825 -0.420 1.00 48.16 174 ASN A O 1
ATOM 1377 N N . VAL A 1 175 ? 11.708 8.776 0.447 1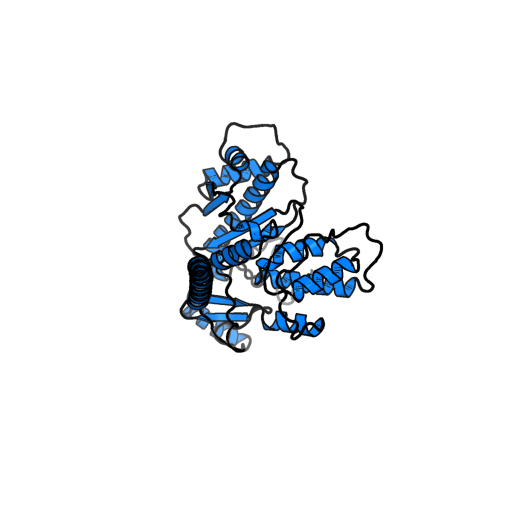.00 56.19 175 VAL A N 1
ATOM 1378 C CA . VAL A 1 175 ? 10.382 8.205 0.202 1.00 56.19 175 VAL A CA 1
ATOM 1379 C C . VAL A 1 175 ? 9.650 8.127 1.537 1.00 56.19 175 VAL A C 1
ATOM 1381 O O . VAL A 1 175 ? 10.194 7.629 2.514 1.00 56.19 175 VAL A O 1
ATOM 1384 N N . THR A 1 176 ? 8.417 8.624 1.580 1.00 64.88 176 THR A N 1
ATOM 1385 C CA . THR A 1 176 ? 7.513 8.442 2.721 1.00 64.88 176 THR A CA 1
ATOM 1386 C C . THR A 1 176 ? 6.656 7.207 2.532 1.00 64.88 176 THR A C 1
ATOM 1388 O O . THR A 1 176 ? 6.151 6.955 1.439 1.00 64.88 176 THR A O 1
ATOM 1391 N N . GLY A 1 177 ? 6.429 6.470 3.609 1.00 75.69 177 GLY A N 1
ATOM 1392 C CA . GLY A 1 177 ? 5.573 5.298 3.592 1.00 75.69 177 GLY A CA 1
ATOM 1393 C C . GLY A 1 177 ? 4.899 5.070 4.930 1.00 75.69 177 GLY A C 1
ATOM 1394 O O . GLY A 1 177 ? 5.245 5.701 5.927 1.00 75.69 177 GLY A O 1
ATOM 1395 N N . PHE A 1 178 ? 3.919 4.177 4.931 1.00 85.56 178 PHE A N 1
ATOM 1396 C CA . PHE A 1 178 ? 3.252 3.710 6.140 1.00 85.56 178 PHE A CA 1
ATOM 1397 C C . PHE A 1 178 ? 2.789 2.266 5.975 1.00 85.56 178 PHE A C 1
ATOM 1399 O O . PHE A 1 178 ? 2.655 1.767 4.856 1.00 85.56 178 PHE A O 1
ATOM 1406 N N . ALA A 1 179 ? 2.506 1.622 7.105 1.00 87.19 179 ALA A N 1
ATOM 1407 C CA . ALA A 1 179 ? 1.913 0.297 7.195 1.00 87.19 179 ALA A CA 1
ATOM 1408 C C . ALA A 1 179 ? 0.893 0.310 8.340 1.00 87.19 179 ALA A C 1
ATOM 1410 O O . ALA A 1 179 ? 1.254 0.618 9.476 1.00 87.19 179 ALA A O 1
ATOM 1411 N N . ILE A 1 180 ? -0.372 0.016 8.044 1.00 89.19 180 ILE A N 1
ATOM 1412 C CA . ILE A 1 180 ? -1.473 0.017 9.011 1.00 89.19 180 ILE A CA 1
ATOM 1413 C C . ILE A 1 180 ? -2.009 -1.403 9.144 1.00 89.19 180 ILE A C 1
ATOM 1415 O O . ILE A 1 180 ? -2.339 -2.061 8.153 1.00 89.19 180 ILE A O 1
ATOM 1419 N N . PHE A 1 181 ? -2.111 -1.852 10.390 1.00 87.94 181 PHE A N 1
ATOM 1420 C CA . PHE A 1 181 ? -2.526 -3.197 10.753 1.00 87.94 181 PHE A CA 1
ATOM 1421 C C . PHE A 1 181 ? -3.859 -3.181 11.500 1.00 87.94 181 PHE A C 1
ATOM 1423 O O . PHE A 1 181 ? -4.119 -2.287 12.305 1.00 87.94 181 PHE A O 1
ATOM 1430 N N . LEU A 1 182 ? -4.670 -4.214 11.277 1.00 87.19 182 LEU A N 1
ATOM 1431 C CA . LEU A 1 182 ? -5.831 -4.546 12.098 1.00 87.19 182 LEU A CA 1
ATOM 1432 C C . LEU A 1 182 ? -5.582 -5.923 12.722 1.00 87.19 182 LEU A C 1
ATOM 1434 O O . LEU A 1 182 ? -5.600 -6.952 12.041 1.00 87.19 182 LEU A O 1
ATOM 1438 N N . GLY A 1 183 ? -5.253 -5.930 14.016 1.00 85.75 183 GLY A N 1
ATOM 1439 C CA . GLY A 1 183 ? -4.648 -7.098 14.660 1.00 85.75 183 GLY A CA 1
ATOM 1440 C C . GLY A 1 183 ? -3.336 -7.479 13.964 1.00 85.75 183 GLY A C 1
ATOM 1441 O O . GLY A 1 183 ? -2.488 -6.625 13.724 1.00 85.75 183 GLY A O 1
ATOM 1442 N N . ASN A 1 184 ? -3.198 -8.750 13.581 1.00 81.19 184 ASN A N 1
ATOM 1443 C CA . ASN A 1 184 ? -2.008 -9.274 12.894 1.00 81.19 184 ASN A CA 1
ATOM 1444 C C . ASN A 1 184 ? -2.082 -9.167 11.352 1.00 81.19 184 ASN A C 1
ATOM 1446 O O . ASN A 1 184 ? -1.276 -9.785 10.656 1.00 81.19 184 ASN A O 1
ATOM 1450 N N . SER A 1 185 ? -3.065 -8.441 10.804 1.00 83.12 185 SER A N 1
ATOM 1451 C CA . SER A 1 185 ? -3.280 -8.318 9.354 1.00 83.12 185 SER A CA 1
ATOM 1452 C C . SER A 1 185 ? -2.877 -6.933 8.862 1.00 83.12 185 SER A C 1
ATOM 1454 O O . SER A 1 185 ? -3.420 -5.938 9.337 1.00 83.12 185 SER A O 1
ATOM 1456 N N . LEU A 1 186 ? -1.964 -6.860 7.892 1.00 84.62 186 LEU A N 1
ATOM 1457 C CA . LEU A 1 186 ? -1.655 -5.631 7.158 1.00 84.62 186 LEU A CA 1
ATOM 1458 C C . LEU A 1 186 ? -2.846 -5.282 6.241 1.00 84.62 186 LEU A C 1
ATOM 1460 O O . LEU A 1 186 ? -3.206 -6.090 5.387 1.00 84.62 186 LEU A O 1
ATOM 1464 N N . ILE A 1 187 ? -3.468 -4.111 6.428 1.00 87.25 187 ILE A N 1
ATOM 1465 C CA . ILE A 1 187 ? -4.720 -3.727 5.733 1.00 87.25 187 ILE A CA 1
ATOM 1466 C C . ILE A 1 187 ? -4.614 -2.482 4.844 1.00 87.25 187 ILE A C 1
ATOM 1468 O O . ILE A 1 187 ? -5.389 -2.349 3.902 1.00 87.25 187 ILE A O 1
ATOM 1472 N N . SER A 1 188 ? -3.668 -1.579 5.112 1.00 87.44 188 SER A N 1
ATOM 1473 C CA . SER A 1 188 ? -3.326 -0.473 4.210 1.00 87.44 188 SER A CA 1
ATOM 1474 C C . SER A 1 188 ? -1.836 -0.170 4.318 1.00 87.44 188 SER A C 1
ATOM 1476 O O . SER A 1 188 ? -1.238 -0.284 5.391 1.00 87.44 188 SER A O 1
ATOM 1478 N N . TRP A 1 189 ? -1.215 0.183 3.200 1.00 87.62 189 TRP A N 1
ATOM 1479 C CA . TRP A 1 189 ? 0.200 0.521 3.115 1.00 87.62 189 TRP A CA 1
ATOM 1480 C C . TRP A 1 189 ? 0.443 1.526 2.003 1.00 87.62 189 TRP A C 1
ATOM 1482 O O . TRP A 1 189 ? -0.346 1.663 1.065 1.00 87.62 189 TRP A O 1
ATOM 1492 N N . LYS A 1 190 ? 1.573 2.224 2.089 1.00 82.94 190 LYS A N 1
ATOM 1493 C CA . LYS A 1 190 ? 1.968 3.196 1.074 1.00 82.94 190 LYS A CA 1
ATOM 1494 C C . LYS A 1 190 ? 3.476 3.278 0.971 1.00 82.94 190 LYS A C 1
ATOM 1496 O O . LYS A 1 190 ? 4.170 3.278 1.981 1.00 82.94 190 LYS A O 1
ATOM 1501 N N . SER A 1 191 ? 3.953 3.438 -0.255 1.00 77.75 191 SER A N 1
ATOM 1502 C CA . SER A 1 191 ? 5.274 3.970 -0.566 1.00 77.75 191 SER A CA 1
ATOM 1503 C C . SER A 1 191 ? 5.064 5.109 -1.556 1.00 77.75 191 SER A C 1
ATOM 1505 O O . SER A 1 191 ? 4.446 4.909 -2.602 1.00 77.75 191 SER A O 1
ATOM 1507 N N . ASN A 1 192 ? 5.479 6.326 -1.210 1.00 68.69 192 ASN A N 1
ATOM 1508 C CA . ASN A 1 192 ? 5.416 7.465 -2.115 1.00 68.69 192 ASN A CA 1
ATOM 1509 C C . ASN A 1 192 ? 6.495 8.508 -1.818 1.00 68.69 192 ASN A C 1
ATOM 1511 O O . ASN A 1 192 ? 6.715 8.911 -0.676 1.00 68.69 192 ASN A O 1
ATOM 1515 N N . LYS A 1 193 ? 7.121 9.017 -2.875 1.00 64.81 193 LYS A N 1
ATOM 1516 C CA . LYS A 1 193 ? 7.976 10.202 -2.816 1.00 64.81 193 LYS A CA 1
ATOM 1517 C C . LYS A 1 193 ? 7.143 11.414 -2.383 1.00 64.81 193 LYS A C 1
ATOM 1519 O O . LYS A 1 193 ? 6.030 11.608 -2.870 1.00 64.81 193 LYS A O 1
ATOM 1524 N N . GLN A 1 194 ? 7.681 12.239 -1.488 1.00 58.31 194 GLN A N 1
ATOM 1525 C CA . GLN A 1 194 ? 7.014 13.482 -1.102 1.00 58.31 194 GLN A CA 1
ATOM 1526 C C . GLN A 1 194 ? 6.925 14.442 -2.297 1.00 58.31 194 GLN A C 1
ATOM 1528 O O . GLN A 1 194 ? 7.897 14.615 -3.033 1.00 58.31 194 GLN A O 1
ATOM 1533 N N . VAL A 1 195 ? 5.767 15.086 -2.469 1.00 56.03 195 VAL A N 1
ATOM 1534 C CA . VAL A 1 195 ? 5.571 16.144 -3.479 1.00 56.03 195 VAL A CA 1
ATOM 1535 C C . VAL A 1 195 ? 6.275 17.436 -3.045 1.00 56.03 195 VAL A C 1
ATOM 1537 O O . VAL A 1 195 ? 6.879 18.125 -3.861 1.00 56.03 195 VAL A O 1
ATOM 1540 N N . THR A 1 196 ? 6.247 17.740 -1.745 1.00 59.72 196 THR A N 1
ATOM 1541 C CA . THR A 1 196 ? 6.956 18.873 -1.134 1.00 59.72 196 THR A CA 1
ATOM 1542 C C . THR A 1 196 ? 8.335 18.440 -0.639 1.00 59.72 196 THR A C 1
ATOM 1544 O O . THR A 1 196 ? 8.464 17.409 0.017 1.00 59.72 196 THR A O 1
ATOM 1547 N N . VAL A 1 197 ? 9.370 19.242 -0.901 1.00 57.28 197 VAL A N 1
ATOM 1548 C CA . VAL A 1 197 ? 10.726 18.986 -0.390 1.00 57.28 197 VAL A CA 1
ATOM 1549 C C . VAL A 1 197 ? 10.803 19.354 1.095 1.00 57.28 197 VAL A C 1
ATOM 1551 O O . VAL A 1 197 ? 10.853 20.534 1.441 1.00 57.28 197 VAL A O 1
ATOM 1554 N N . SER A 1 198 ? 10.836 18.346 1.969 1.00 58.69 198 SER A N 1
ATOM 1555 C CA . SER A 1 198 ? 11.083 18.542 3.404 1.00 58.69 198 SER A CA 1
ATOM 1556 C C . SER A 1 198 ? 12.502 19.045 3.672 1.00 58.69 198 SER A C 1
ATOM 1558 O O . SER A 1 198 ? 13.465 18.518 3.110 1.00 58.69 198 SER A O 1
ATOM 1560 N N . ARG A 1 199 ? 12.654 20.020 4.577 1.00 64.12 199 ARG A N 1
ATOM 1561 C CA . ARG A 1 199 ? 13.961 20.624 4.916 1.00 64.12 199 ARG A CA 1
ATOM 1562 C C . ARG A 1 199 ? 14.742 19.860 5.992 1.00 64.12 199 ARG A C 1
ATOM 1564 O O . ARG A 1 199 ? 15.882 20.203 6.280 1.00 64.12 199 ARG A O 1
ATOM 1571 N N . SER A 1 200 ? 14.140 18.839 6.602 1.00 71.19 200 SER A N 1
ATOM 1572 C CA . SER A 1 200 ? 14.779 17.958 7.587 1.00 71.19 200 SER A CA 1
ATOM 1573 C C . SER A 1 200 ? 14.132 16.569 7.596 1.00 71.19 200 SER A C 1
ATOM 1575 O O . SER A 1 200 ? 13.011 16.398 7.114 1.00 71.19 200 SER A O 1
ATOM 1577 N N . SER A 1 201 ? 14.806 15.580 8.190 1.00 70.19 201 SER A N 1
ATOM 1578 C CA . SER A 1 201 ? 14.222 14.253 8.445 1.00 70.19 201 SER A CA 1
ATOM 1579 C C . SER A 1 201 ? 13.042 14.315 9.420 1.00 70.19 201 SER A C 1
ATOM 1581 O O . SER A 1 201 ? 12.056 13.618 9.223 1.00 70.19 201 SER A O 1
ATOM 1583 N N . ALA A 1 202 ? 13.101 15.187 10.434 1.00 77.25 202 ALA A N 1
ATOM 1584 C CA . ALA A 1 202 ? 11.990 15.425 11.357 1.00 77.25 202 ALA A CA 1
ATOM 1585 C C . ALA A 1 202 ? 10.740 15.950 10.635 1.00 77.25 202 ALA A C 1
ATOM 1587 O O . ALA A 1 202 ? 9.651 15.447 10.881 1.00 77.25 202 ALA A O 1
ATOM 1588 N N . GLU A 1 203 ? 10.891 16.897 9.702 1.00 75.25 203 GLU A N 1
ATOM 1589 C CA . GLU A 1 203 ? 9.780 17.366 8.861 1.00 75.25 203 GLU A CA 1
ATOM 1590 C C . GLU A 1 203 ? 9.248 16.247 7.949 1.00 75.25 203 GLU A C 1
ATOM 1592 O O . GLU A 1 203 ? 8.036 16.106 7.787 1.00 75.25 203 GLU A O 1
ATOM 1597 N N . ALA A 1 204 ? 10.137 15.420 7.387 1.00 73.44 204 ALA A N 1
ATOM 1598 C CA . ALA A 1 204 ? 9.734 14.340 6.492 1.00 73.44 204 ALA A CA 1
ATOM 1599 C C . ALA A 1 204 ? 8.877 13.276 7.202 1.00 73.44 204 ALA A C 1
ATOM 1601 O O . ALA A 1 204 ? 7.804 12.923 6.707 1.00 73.44 204 ALA A O 1
ATOM 1602 N N . GLU A 1 205 ? 9.310 12.840 8.386 1.00 79.25 205 GLU A N 1
ATOM 1603 C CA . GLU A 1 205 ? 8.565 11.925 9.259 1.00 79.25 205 GLU A CA 1
ATOM 1604 C C . GLU A 1 205 ? 7.271 12.558 9.790 1.00 79.25 205 GLU A C 1
ATOM 1606 O O . GLU A 1 205 ? 6.247 11.887 9.900 1.00 79.25 205 GLU A O 1
ATOM 1611 N N . TYR A 1 206 ? 7.259 13.871 10.042 1.00 82.19 206 TYR A N 1
ATOM 1612 C CA . TYR A 1 206 ? 6.043 14.576 10.454 1.00 82.19 206 TYR A CA 1
ATOM 1613 C C . TYR A 1 206 ? 4.945 14.539 9.382 1.00 82.19 206 TYR A C 1
ATOM 1615 O O . TYR A 1 206 ? 3.788 14.228 9.670 1.00 82.19 206 TYR A O 1
ATOM 1623 N N . ARG A 1 207 ? 5.315 14.772 8.117 1.00 79.94 207 ARG A N 1
ATOM 1624 C CA . ARG A 1 207 ? 4.398 14.632 6.972 1.00 79.94 207 ARG A CA 1
ATOM 1625 C C . ARG A 1 207 ? 3.933 13.181 6.782 1.00 79.94 207 ARG A C 1
ATOM 1627 O O . ARG A 1 207 ? 2.793 12.955 6.369 1.00 79.94 207 ARG A O 1
ATOM 1634 N N . ALA A 1 208 ? 4.776 12.194 7.103 1.00 82.75 208 ALA A N 1
ATOM 1635 C CA . ALA A 1 208 ? 4.385 10.783 7.103 1.00 82.75 208 ALA A CA 1
ATOM 1636 C C . ALA A 1 208 ? 3.324 10.497 8.181 1.00 82.75 208 ALA A C 1
ATOM 1638 O O . ALA A 1 208 ? 2.287 9.905 7.873 1.00 82.75 208 ALA A O 1
ATOM 1639 N N . LEU A 1 209 ? 3.523 10.991 9.409 1.00 87.75 209 LEU A N 1
ATOM 1640 C CA . LEU A 1 209 ? 2.551 10.901 10.506 1.00 87.75 209 LEU A CA 1
ATOM 1641 C C . LEU A 1 209 ? 1.209 11.556 10.147 1.00 87.75 209 LEU A C 1
ATOM 1643 O O . LEU A 1 209 ? 0.164 10.952 10.384 1.00 87.75 209 LEU A O 1
ATOM 1647 N N . ALA A 1 210 ? 1.216 12.736 9.520 1.00 88.25 210 ALA A N 1
ATOM 1648 C CA . ALA A 1 210 ? -0.003 13.422 9.077 1.00 88.25 210 ALA A CA 1
ATOM 1649 C C . ALA A 1 210 ? -0.760 12.607 8.017 1.00 88.25 210 ALA A C 1
ATOM 1651 O O . ALA A 1 210 ? -1.949 12.324 8.169 1.00 88.25 210 ALA A O 1
ATOM 1652 N N . THR A 1 211 ? -0.044 12.129 6.993 1.00 87.56 211 THR A N 1
ATOM 1653 C CA . THR A 1 211 ? -0.609 11.270 5.939 1.00 87.56 211 THR A CA 1
ATOM 1654 C C . THR A 1 211 ? -1.198 9.978 6.519 1.00 87.56 211 THR A C 1
ATOM 1656 O O . THR A 1 211 ? -2.293 9.570 6.135 1.00 87.56 211 THR A O 1
ATOM 1659 N N . THR A 1 212 ? -0.506 9.359 7.479 1.00 90.69 212 THR A N 1
ATOM 1660 C CA . THR A 1 212 ? -0.964 8.136 8.160 1.00 90.69 212 THR A CA 1
ATOM 1661 C C . THR A 1 212 ? -2.170 8.414 9.060 1.00 90.69 212 THR A C 1
ATOM 1663 O O . THR A 1 212 ? -3.072 7.590 9.145 1.00 90.69 212 THR A O 1
ATOM 1666 N N . THR A 1 213 ? -2.241 9.594 9.683 1.00 91.31 213 THR A N 1
ATOM 1667 C CA . THR A 1 213 ? -3.387 10.022 10.503 1.00 91.31 213 THR A CA 1
ATOM 1668 C C . THR A 1 213 ? -4.651 10.193 9.654 1.00 91.31 213 THR A C 1
ATOM 1670 O O . THR A 1 213 ? -5.718 9.742 10.067 1.00 91.31 213 THR A O 1
ATOM 1673 N N . CYS A 1 214 ? -4.541 10.756 8.443 1.00 89.62 214 CYS A N 1
ATOM 1674 C CA . CYS A 1 214 ? -5.645 10.791 7.474 1.00 89.62 214 CYS A CA 1
ATOM 1675 C C . CYS A 1 214 ? -6.123 9.384 7.081 1.00 89.62 214 CYS A C 1
ATOM 1677 O O . CYS A 1 214 ? -7.327 9.131 7.053 1.00 89.62 214 CYS A O 1
ATOM 1679 N N . GLU A 1 215 ? -5.194 8.468 6.798 1.00 90.88 215 GLU A N 1
ATOM 1680 C CA . GLU A 1 215 ? -5.516 7.087 6.418 1.00 90.88 215 GLU A CA 1
ATOM 1681 C C . GLU A 1 215 ? -6.192 6.325 7.573 1.00 90.88 215 GLU A C 1
ATOM 1683 O O . GLU A 1 215 ? -7.226 5.694 7.369 1.00 90.88 215 GLU A O 1
ATOM 1688 N N . ILE A 1 216 ? -5.678 6.450 8.804 1.00 91.88 216 ILE A N 1
ATOM 1689 C CA . ILE A 1 216 ? -6.306 5.904 10.020 1.00 91.88 216 ILE A CA 1
ATOM 1690 C C . ILE A 1 216 ? -7.719 6.473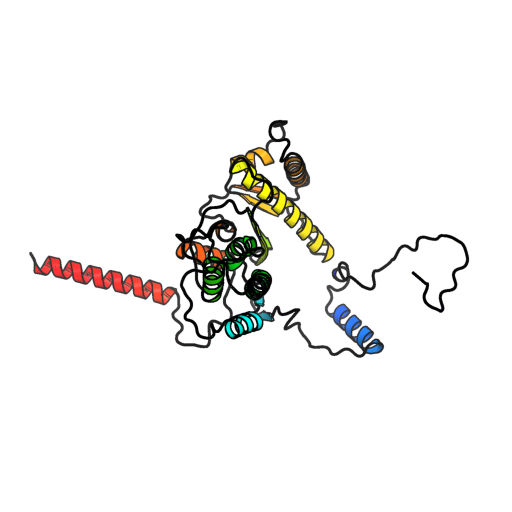 10.196 1.00 91.88 216 ILE A C 1
ATOM 1692 O O . ILE A 1 216 ? -8.660 5.714 10.418 1.00 91.88 216 ILE A O 1
ATOM 1696 N N . GLN A 1 217 ? -7.895 7.792 10.066 1.00 90.69 217 GLN A N 1
ATOM 1697 C CA . GLN A 1 217 ? -9.207 8.429 10.201 1.00 90.69 217 GLN A CA 1
ATOM 1698 C C . GLN A 1 217 ? -10.200 7.916 9.144 1.00 90.69 217 GLN A C 1
ATOM 1700 O O . GLN A 1 217 ? -11.366 7.693 9.475 1.00 90.69 217 GLN A O 1
ATOM 1705 N N . TRP A 1 218 ? -9.747 7.690 7.905 1.00 91.06 218 TRP A N 1
ATOM 1706 C CA . TRP A 1 218 ? -10.564 7.094 6.847 1.00 91.06 218 TRP A CA 1
ATOM 1707 C C . TRP A 1 218 ? -10.915 5.626 7.130 1.00 91.06 218 TRP A C 1
ATOM 1709 O O . TRP A 1 218 ? -12.078 5.246 6.993 1.00 91.06 218 TRP A O 1
ATOM 1719 N N . LEU A 1 219 ? -9.951 4.819 7.582 1.00 89.44 219 LEU A N 1
ATOM 1720 C CA . LEU A 1 219 ? -10.179 3.422 7.961 1.00 89.44 219 LEU A CA 1
ATOM 1721 C C . LEU A 1 219 ? -11.160 3.299 9.133 1.00 89.44 219 LEU A C 1
ATOM 1723 O O . LEU A 1 219 ? -12.018 2.422 9.107 1.00 89.44 219 LEU A O 1
ATOM 1727 N N . LEU A 1 220 ? -11.104 4.195 10.121 1.00 89.38 220 LEU A N 1
ATOM 1728 C CA . LEU A 1 220 ? -12.070 4.223 11.226 1.00 89.38 220 LEU A CA 1
ATOM 1729 C C . LEU A 1 220 ? -13.493 4.545 10.744 1.00 89.38 220 LEU A C 1
ATOM 1731 O O . LEU A 1 220 ? -14.439 3.901 11.195 1.00 89.38 220 LEU A O 1
ATOM 1735 N N . TYR A 1 221 ? -13.658 5.462 9.782 1.00 87.94 221 TYR A N 1
ATOM 1736 C CA . TYR A 1 221 ? -14.961 5.683 9.141 1.00 87.94 221 TYR A CA 1
ATOM 1737 C C . TYR A 1 221 ? -15.417 4.466 8.321 1.00 87.94 221 TYR A C 1
ATOM 1739 O O . TYR A 1 221 ? -16.592 4.115 8.368 1.00 87.94 221 TYR A O 1
ATOM 1747 N N . ALA A 1 222 ? -14.508 3.781 7.621 1.00 84.50 222 ALA A N 1
ATOM 1748 C CA . ALA A 1 222 ? -14.834 2.565 6.874 1.00 84.50 222 ALA A CA 1
ATOM 1749 C C . ALA A 1 222 ? -15.258 1.404 7.797 1.00 84.50 222 ALA A C 1
ATOM 1751 O O . ALA A 1 222 ? -16.196 0.683 7.472 1.00 84.50 222 ALA A O 1
ATOM 1752 N N . LEU A 1 223 ? -14.617 1.252 8.963 1.00 85.88 223 LEU A N 1
ATOM 1753 C CA . LEU A 1 223 ? -15.020 0.299 10.004 1.00 85.88 223 LEU A CA 1
ATOM 1754 C C . LEU A 1 223 ? -16.388 0.664 10.603 1.00 85.88 223 LEU A C 1
ATOM 1756 O O . LEU A 1 223 ? -17.225 -0.217 10.780 1.00 85.88 223 LEU A O 1
ATOM 1760 N N . GLN A 1 224 ? -16.657 1.951 10.840 1.00 84.44 224 GLN A N 1
ATOM 1761 C CA . GLN A 1 224 ? -17.971 2.431 11.283 1.00 84.44 224 GLN A CA 1
ATOM 1762 C C . GLN A 1 224 ? -19.070 2.186 10.229 1.00 84.44 224 GLN A C 1
ATOM 1764 O O . GLN A 1 224 ? -20.186 1.812 10.582 1.00 84.44 224 GLN A O 1
ATOM 1769 N N . ASP A 1 225 ? -18.756 2.332 8.938 1.00 80.62 225 ASP A N 1
ATOM 1770 C CA . ASP A 1 225 ? -19.648 1.988 7.820 1.00 80.62 225 ASP A CA 1
ATOM 1771 C C . ASP A 1 225 ? -19.892 0.468 7.666 1.00 80.62 225 ASP A C 1
ATOM 1773 O O . ASP A 1 225 ? -20.751 0.082 6.871 1.00 80.62 225 ASP A O 1
ATOM 1777 N N . LEU A 1 226 ? -19.177 -0.372 8.427 1.00 78.62 226 LEU A N 1
ATOM 1778 C CA . LEU A 1 226 ? -19.308 -1.836 8.539 1.00 78.62 226 LEU A CA 1
ATOM 1779 C C . LEU A 1 226 ? -19.838 -2.284 9.932 1.00 78.62 226 LEU A C 1
ATOM 1781 O O . LEU A 1 226 ? -19.696 -3.447 10.289 1.00 78.62 226 LEU A O 1
ATOM 1785 N N . ASP A 1 227 ? -20.348 -1.358 10.762 1.00 80.44 227 ASP A N 1
ATOM 1786 C CA . ASP A 1 227 ? -20.701 -1.540 12.197 1.00 80.44 227 ASP A CA 1
ATOM 1787 C C . ASP A 1 227 ? -19.592 -2.175 13.080 1.00 80.44 227 ASP A C 1
ATOM 1789 O O . ASP A 1 227 ? -19.828 -2.658 14.192 1.00 80.44 227 ASP A O 1
ATOM 1793 N N . ILE A 1 228 ? -18.330 -2.131 12.634 1.00 81.31 228 ILE A N 1
ATOM 1794 C CA . ILE A 1 228 ? -17.184 -2.633 13.399 1.00 81.31 228 ILE A CA 1
ATOM 1795 C C . ILE A 1 228 ? -16.787 -1.584 14.442 1.00 81.31 228 ILE A C 1
ATOM 1797 O O . ILE A 1 228 ? -16.064 -0.621 14.174 1.00 81.31 228 ILE A O 1
ATOM 1801 N N . LYS A 1 229 ? -17.254 -1.793 15.673 1.00 82.00 229 LYS A N 1
ATOM 1802 C CA . LYS A 1 229 ? -17.015 -0.906 16.821 1.00 82.00 229 LYS A CA 1
ATOM 1803 C C . LYS A 1 229 ? -15.545 -0.915 17.247 1.00 82.00 229 LYS A C 1
ATOM 1805 O O . LYS A 1 229 ? -15.089 -1.833 17.926 1.00 82.00 229 LYS A O 1
ATOM 1810 N N . HIS A 1 230 ? -14.818 0.147 16.903 1.00 83.06 230 HIS A N 1
ATOM 1811 C CA . HIS A 1 230 ? -13.456 0.399 17.375 1.00 83.06 230 HIS A CA 1
ATOM 1812 C C . HIS A 1 230 ? -13.466 1.442 18.505 1.00 83.06 230 HIS A C 1
ATOM 1814 O O . HIS A 1 230 ? -13.489 2.643 18.258 1.00 83.06 230 HIS A O 1
ATOM 1820 N N . SER A 1 231 ? -13.482 0.980 19.758 1.00 80.62 231 SER A N 1
ATOM 1821 C CA . SER A 1 231 ? -13.551 1.826 20.966 1.00 80.62 231 SER A CA 1
ATOM 1822 C C . SER A 1 231 ? -12.187 2.237 21.540 1.00 80.62 231 SER A C 1
ATOM 1824 O O . SER A 1 231 ? -12.123 2.869 22.594 1.00 80.62 231 SER A O 1
ATOM 1826 N N . GLN A 1 232 ? -11.092 1.859 20.879 1.00 87.69 232 GLN A N 1
ATOM 1827 C CA . GLN A 1 232 ? -9.722 2.151 21.299 1.00 87.69 232 GLN A CA 1
ATOM 1828 C C . GLN A 1 232 ? -9.097 3.237 20.412 1.00 87.69 232 GLN A C 1
ATOM 1830 O O . GLN A 1 232 ? -9.557 3.499 19.306 1.00 87.69 232 GLN A O 1
ATOM 1835 N N . SER A 1 233 ? -8.032 3.876 20.897 1.00 90.75 233 SER A N 1
ATOM 1836 C CA . SER A 1 233 ? -7.213 4.781 20.084 1.00 90.75 233 SER A CA 1
ATOM 1837 C C . SER A 1 233 ? -6.283 3.974 19.182 1.00 90.75 233 SER A C 1
ATOM 1839 O O . SER A 1 233 ? -5.590 3.080 19.675 1.00 90.75 233 SER A O 1
ATOM 1841 N N . ALA A 1 234 ? -6.177 4.333 17.904 1.00 92.62 234 ALA A N 1
ATOM 1842 C CA . ALA A 1 234 ? -5.224 3.702 16.998 1.00 92.62 234 ALA A CA 1
ATOM 1843 C C . ALA A 1 234 ? -3.772 4.008 17.420 1.00 92.62 234 ALA A C 1
ATOM 1845 O O . ALA A 1 234 ? -3.407 5.157 17.686 1.00 92.62 234 ALA A O 1
ATOM 1846 N N . LEU A 1 235 ? -2.931 2.974 17.490 1.00 92.94 235 LEU A N 1
ATOM 1847 C CA . LEU A 1 235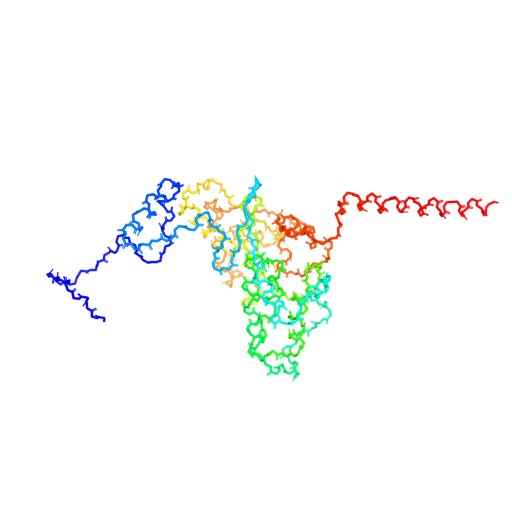 ? -1.538 3.090 17.930 1.00 92.94 235 LEU A CA 1
ATOM 1848 C C . LEU A 1 235 ? -0.641 3.452 16.737 1.00 92.94 235 LEU A C 1
ATOM 1850 O O . LEU A 1 235 ? -0.519 2.674 15.792 1.00 92.94 235 LEU A O 1
ATOM 1854 N N . LEU A 1 236 ? -0.015 4.630 16.779 1.00 92.50 236 LEU A N 1
ATOM 1855 C CA . LEU A 1 236 ? 0.801 5.172 15.690 1.00 92.50 236 LEU A CA 1
ATOM 1856 C C . LEU A 1 236 ? 2.278 5.234 16.106 1.00 92.50 236 LEU A C 1
ATOM 1858 O O . LEU A 1 236 ? 2.653 5.978 17.012 1.00 92.50 236 LEU A O 1
ATOM 1862 N N . TYR A 1 237 ? 3.120 4.443 15.441 1.00 90.56 237 TYR A N 1
ATOM 1863 C CA . TYR A 1 237 ? 4.526 4.260 15.806 1.00 90.56 237 TYR A CA 1
ATOM 1864 C C . TYR A 1 237 ? 5.480 5.057 14.906 1.00 90.56 237 TYR A C 1
ATOM 1866 O O . TYR A 1 237 ? 5.372 5.017 13.683 1.00 90.56 237 TYR A O 1
ATOM 1874 N N . THR A 1 238 ? 6.462 5.727 15.510 1.00 87.81 238 THR A N 1
ATOM 1875 C CA . THR A 1 238 ? 7.570 6.404 14.808 1.00 87.81 238 THR A CA 1
ATOM 1876 C C . THR A 1 238 ? 8.876 6.221 15.576 1.00 87.81 238 THR A C 1
ATOM 1878 O O . THR A 1 238 ? 8.870 6.113 16.801 1.00 87.81 238 THR A O 1
ATOM 1881 N N . ASP A 1 239 ? 10.006 6.182 14.880 1.00 84.00 239 ASP A N 1
ATOM 1882 C CA . ASP A 1 239 ? 11.345 6.186 15.475 1.00 84.00 239 ASP A CA 1
ATOM 1883 C C . ASP A 1 239 ? 11.934 7.601 15.606 1.00 84.00 239 ASP A C 1
ATOM 1885 O O . ASP A 1 239 ? 12.925 7.823 16.309 1.00 84.00 239 ASP A O 1
ATOM 1889 N N . ASN A 1 240 ? 11.291 8.602 15.001 1.00 85.25 240 ASN A N 1
ATOM 1890 C CA . ASN A 1 240 ? 11.760 9.978 15.021 1.00 85.25 240 ASN A CA 1
ATOM 1891 C C . ASN A 1 240 ? 11.233 10.745 16.246 1.00 85.25 240 ASN A C 1
ATOM 1893 O O . ASN A 1 240 ? 10.170 11.373 16.225 1.00 85.25 240 ASN A O 1
ATOM 1897 N N . LYS A 1 241 ? 12.033 10.742 17.320 1.00 85.00 241 LYS A N 1
ATOM 1898 C CA . LYS A 1 241 ? 11.767 11.490 18.567 1.00 85.00 241 LYS A CA 1
ATOM 1899 C C . LYS A 1 241 ? 11.484 12.982 18.345 1.00 85.00 241 LYS A C 1
ATOM 1901 O O . LYS A 1 241 ? 10.694 13.561 19.086 1.00 85.00 241 LYS A O 1
ATOM 1906 N N . SER A 1 242 ? 12.092 13.604 17.334 1.00 83.25 242 SER A N 1
ATOM 1907 C CA . SER A 1 242 ? 11.866 15.020 17.023 1.00 83.25 242 SER A CA 1
ATOM 1908 C C . SER A 1 242 ? 10.488 15.243 16.398 1.00 83.25 242 SER A C 1
ATOM 1910 O O . SER A 1 242 ? 9.762 16.126 16.846 1.00 83.25 242 SER A O 1
ATOM 1912 N N . ALA A 1 243 ? 10.082 14.408 15.434 1.00 83.19 243 ALA A N 1
ATOM 1913 C CA . ALA A 1 243 ? 8.734 14.452 14.859 1.00 83.19 243 ALA A CA 1
ATOM 1914 C C . ALA A 1 243 ? 7.653 14.179 15.924 1.00 83.19 243 ALA A C 1
ATOM 1916 O O . ALA A 1 243 ? 6.646 14.883 15.987 1.00 83.19 243 ALA A O 1
ATOM 1917 N N . MET A 1 244 ? 7.907 13.224 16.826 1.00 85.81 244 MET A N 1
ATOM 1918 C CA . MET A 1 244 ? 7.053 12.960 17.987 1.00 85.81 244 MET A CA 1
ATOM 1919 C C . MET A 1 244 ? 6.917 14.174 18.916 1.00 85.81 244 MET A C 1
ATOM 1921 O O . MET A 1 244 ? 5.801 14.524 19.288 1.00 85.81 244 MET A O 1
ATOM 1925 N N . SER A 1 245 ? 8.025 14.837 19.260 1.00 83.38 245 SER A N 1
ATOM 1926 C CA . SER A 1 245 ? 8.012 16.032 20.116 1.00 83.38 245 SER A CA 1
ATOM 1927 C C . SER A 1 245 ? 7.202 17.180 19.496 1.00 83.38 245 SER A C 1
ATOM 1929 O O . SER A 1 245 ? 6.420 17.829 20.184 1.00 83.38 245 SER A O 1
ATOM 1931 N N . ILE A 1 246 ? 7.300 17.384 18.176 1.00 81.81 246 ILE A N 1
ATOM 1932 C CA . ILE A 1 246 ? 6.500 18.391 17.450 1.00 81.81 246 ILE A CA 1
ATOM 1933 C C . ILE A 1 246 ? 4.994 18.046 17.489 1.00 81.81 246 ILE A C 1
ATOM 1935 O O . ILE A 1 246 ? 4.152 18.946 17.532 1.00 81.81 246 ILE A O 1
ATOM 1939 N N . ALA A 1 247 ? 4.640 16.756 17.502 1.00 81.19 247 ALA A N 1
ATOM 1940 C CA . ALA A 1 247 ? 3.251 16.294 17.566 1.00 81.19 247 ALA A CA 1
ATOM 1941 C C . ALA A 1 247 ? 2.633 16.472 18.960 1.00 81.19 247 ALA A C 1
ATOM 1943 O O . ALA A 1 247 ? 1.479 16.886 19.061 1.00 81.19 247 ALA A O 1
ATOM 1944 N N . THR A 1 248 ? 3.386 16.179 20.024 1.00 79.94 248 THR A N 1
ATOM 1945 C CA . THR A 1 248 ? 2.884 16.228 21.407 1.00 79.94 248 THR A CA 1
ATOM 1946 C C . THR A 1 248 ? 3.011 17.604 22.062 1.00 79.94 248 THR A C 1
ATOM 1948 O O . THR A 1 248 ? 2.229 17.923 22.957 1.00 79.94 248 THR A O 1
ATOM 1951 N N . ASN A 1 249 ? 3.961 18.442 21.638 1.00 76.25 249 ASN A N 1
ATOM 1952 C CA . ASN A 1 249 ? 4.161 19.767 22.220 1.00 76.25 249 ASN A CA 1
ATOM 1953 C C . ASN A 1 249 ? 3.091 20.756 21.731 1.00 76.25 249 ASN A C 1
ATOM 1955 O O . ASN A 1 249 ? 3.102 21.180 20.575 1.00 76.25 249 ASN A O 1
ATOM 1959 N N . LEU A 1 250 ? 2.194 21.156 22.636 1.00 59.16 250 LEU A N 1
ATOM 1960 C CA . LEU A 1 250 ? 1.117 22.118 22.375 1.00 59.16 250 LEU A CA 1
ATOM 1961 C C . LEU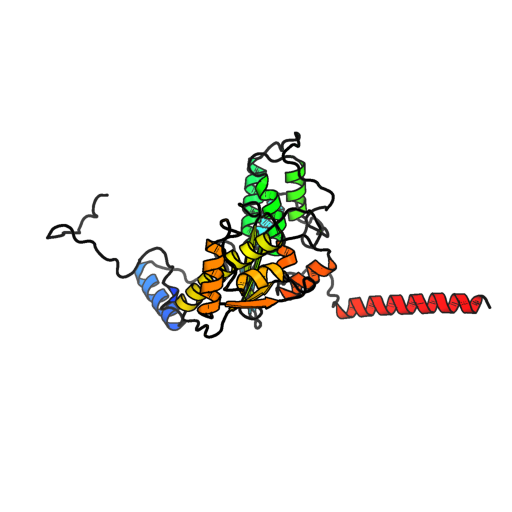 A 1 250 ? 1.604 23.574 22.239 1.00 59.16 250 LEU A C 1
ATOM 1963 O O . LEU A 1 250 ? 0.919 24.379 21.619 1.00 59.16 250 LEU A O 1
ATOM 1967 N N . VAL A 1 251 ? 2.769 23.912 22.805 1.00 55.00 251 VAL A N 1
ATOM 1968 C CA . VAL A 1 251 ? 3.215 25.300 23.051 1.00 55.00 251 VAL A CA 1
ATOM 1969 C C 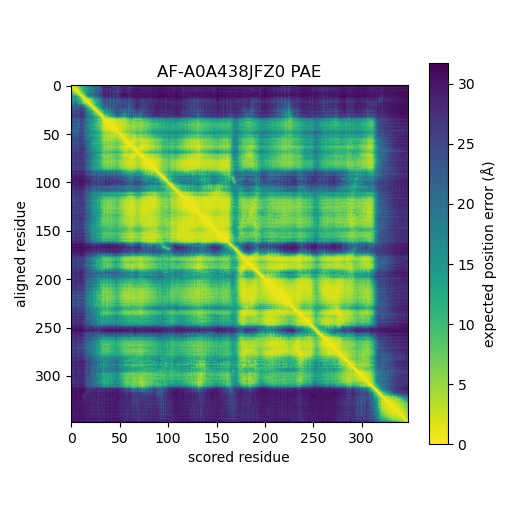. VAL A 1 251 ? 4.110 25.851 21.931 1.00 55.00 251 VAL A C 1
ATOM 1971 O O . VAL A 1 251 ? 4.292 27.060 21.815 1.00 55.00 251 VAL A O 1
ATOM 1974 N N . GLN A 1 252 ? 4.671 25.002 21.062 1.00 51.06 252 GLN A N 1
ATOM 1975 C CA . GLN A 1 252 ? 5.468 25.488 19.929 1.00 51.06 252 GLN A CA 1
ATOM 1976 C C . GLN A 1 252 ? 4.591 26.001 18.777 1.00 51.06 252 GLN A C 1
ATOM 1978 O O . GLN A 1 252 ? 3.839 25.238 18.156 1.00 51.06 252 GLN A O 1
ATOM 1983 N N . HIS A 1 253 ? 4.763 27.294 18.479 1.00 50.81 253 HIS A N 1
ATOM 1984 C CA . HIS A 1 253 ? 4.125 28.050 17.400 1.00 50.81 253 HIS A CA 1
ATOM 1985 C C . HIS A 1 253 ? 5.140 28.560 16.340 1.00 50.81 253 HIS A C 1
ATOM 1987 O O . HIS A 1 253 ? 6.359 28.509 16.508 1.00 50.81 253 HIS A O 1
ATOM 1993 N N . GLU A 1 254 ? 4.592 29.065 15.229 1.00 44.69 254 GLU A N 1
ATOM 1994 C CA . GLU A 1 254 ? 5.194 29.914 14.178 1.00 44.69 254 GLU A CA 1
ATOM 1995 C C . GLU A 1 254 ? 6.328 29.387 13.274 1.00 44.69 254 GLU A C 1
ATOM 1997 O O . GLU A 1 254 ? 6.315 29.706 12.082 1.00 44.69 254 GLU A O 1
ATOM 2002 N N . ARG A 1 255 ? 7.308 28.607 13.751 1.00 51.88 255 ARG A N 1
ATOM 2003 C CA . ARG A 1 255 ? 8.548 28.369 12.963 1.00 51.88 255 ARG A CA 1
ATOM 2004 C C . ARG A 1 255 ? 8.433 27.439 11.744 1.00 51.88 255 ARG A C 1
ATOM 2006 O O . ARG A 1 255 ? 9.394 27.332 10.985 1.00 51.88 255 ARG A O 1
ATOM 2013 N N . THR A 1 256 ? 7.283 26.812 11.500 1.00 55.41 256 THR A N 1
ATOM 2014 C CA . THR A 1 256 ? 7.072 25.890 10.365 1.00 55.41 256 THR A CA 1
ATOM 2015 C C . THR A 1 256 ? 5.709 26.083 9.680 1.00 55.41 256 THR A C 1
ATOM 2017 O O . THR A 1 256 ? 4.906 25.159 9.555 1.00 55.41 256 THR A O 1
ATOM 2020 N N . LYS A 1 257 ? 5.452 27.299 9.172 1.00 56.41 257 LYS A N 1
ATOM 2021 C CA . LYS A 1 257 ? 4.234 27.655 8.400 1.00 56.41 257 LYS A CA 1
ATOM 2022 C C . LYS A 1 257 ? 3.867 26.623 7.311 1.00 56.41 257 LYS A C 1
ATOM 2024 O O . LYS A 1 257 ? 2.694 26.373 7.061 1.00 56.41 257 LYS A O 1
ATOM 2029 N N . HIS A 1 258 ? 4.865 25.972 6.708 1.00 58.03 258 HIS A N 1
ATOM 2030 C CA . HIS A 1 258 ? 4.746 24.971 5.636 1.00 58.03 258 HIS A CA 1
ATOM 2031 C C . HIS A 1 258 ? 4.346 23.543 6.075 1.00 58.03 258 HIS A C 1
ATOM 2033 O O . HIS A 1 258 ? 4.289 22.653 5.220 1.00 58.03 258 HIS A O 1
ATOM 2039 N N . ILE A 1 259 ? 4.072 23.318 7.369 1.00 67.50 259 ILE A N 1
ATOM 2040 C CA . ILE A 1 259 ? 3.423 22.103 7.921 1.00 67.50 259 ILE A CA 1
ATOM 2041 C C . ILE A 1 259 ? 2.286 22.440 8.909 1.00 67.50 259 ILE A C 1
ATOM 2043 O O . ILE A 1 259 ? 1.803 21.569 9.622 1.00 67.50 259 ILE A O 1
ATOM 2047 N N . GLN A 1 260 ? 1.841 23.700 8.994 1.00 65.62 260 GLN A N 1
ATOM 2048 C CA . GLN A 1 260 ? 0.919 24.135 10.054 1.00 65.62 260 GLN A CA 1
ATOM 2049 C C . GLN A 1 260 ? -0.440 23.405 10.029 1.00 65.62 260 GLN A C 1
ATOM 2051 O O . GLN A 1 260 ? -1.013 23.152 11.086 1.00 65.62 260 GLN A O 1
ATOM 2056 N N . ILE A 1 261 ? -0.931 23.027 8.844 1.00 72.12 261 ILE A N 1
ATOM 2057 C CA . ILE A 1 261 ? -2.161 22.231 8.682 1.00 72.12 261 ILE A CA 1
ATOM 2058 C C . ILE A 1 261 ? -1.956 20.809 9.231 1.00 72.12 261 ILE A C 1
ATOM 2060 O O . ILE A 1 261 ? -2.773 20.341 10.021 1.00 72.12 261 ILE A O 1
ATOM 2064 N N . ASP A 1 262 ? -0.831 20.170 8.890 1.00 77.38 262 ASP A N 1
ATOM 2065 C CA . ASP A 1 262 ? -0.431 18.855 9.413 1.00 77.38 262 ASP A CA 1
ATOM 2066 C C . ASP A 1 262 ? -0.338 18.878 10.953 1.00 77.38 262 ASP A C 1
ATOM 2068 O O . ASP A 1 262 ? -0.796 17.949 11.623 1.00 77.38 262 ASP A O 1
ATOM 2072 N N . CYS A 1 263 ? 0.195 19.967 11.527 1.00 76.31 263 CYS A N 1
ATOM 2073 C CA . CYS A 1 263 ? 0.278 20.157 12.978 1.00 76.31 263 CYS A CA 1
ATOM 2074 C C . CYS A 1 263 ? -1.093 20.218 13.653 1.00 76.31 263 CYS A C 1
ATOM 2076 O O . CYS A 1 263 ? -1.296 19.571 14.681 1.00 76.31 263 CYS A O 1
ATOM 2078 N N . HIS A 1 264 ? -2.028 20.996 13.101 1.00 79.38 264 HIS A N 1
ATOM 2079 C CA . HIS A 1 264 ? -3.378 21.098 13.658 1.00 79.38 264 HIS A CA 1
ATOM 2080 C C . HIS A 1 264 ? -4.120 19.764 13.562 1.00 79.38 264 HIS A C 1
ATOM 2082 O O . HIS A 1 264 ? -4.677 19.322 14.563 1.00 79.38 264 HIS A O 1
ATOM 2088 N N . LEU A 1 265 ? -4.029 19.072 12.420 1.00 84.62 265 LEU A N 1
ATOM 2089 C CA . LEU A 1 265 ? -4.623 17.747 12.220 1.00 84.62 265 LEU A CA 1
ATOM 2090 C C . LEU A 1 265 ? -4.130 16.722 13.257 1.00 84.62 265 LEU A C 1
ATOM 2092 O O . LEU A 1 265 ? -4.942 16.079 13.921 1.00 84.62 265 LEU A O 1
ATOM 2096 N N . ILE A 1 266 ? -2.812 16.550 13.413 1.00 86.75 266 ILE A N 1
ATOM 2097 C CA . ILE A 1 266 ? -2.270 15.545 14.345 1.00 86.75 266 ILE A CA 1
ATOM 2098 C C . ILE A 1 266 ? -2.648 15.893 15.793 1.00 86.75 266 ILE A C 1
ATOM 2100 O O . ILE A 1 266 ? -3.060 15.008 16.546 1.00 86.75 266 ILE A O 1
ATOM 2104 N N . ARG A 1 267 ? -2.555 17.174 16.185 1.00 85.38 267 ARG A N 1
ATOM 2105 C CA . ARG A 1 267 ? -2.918 17.631 17.538 1.00 85.38 267 ARG A CA 1
ATOM 2106 C C . ARG A 1 267 ? -4.410 17.427 17.827 1.00 85.38 267 ARG A C 1
ATOM 2108 O O . ARG A 1 267 ? -4.737 16.909 18.893 1.00 85.38 267 ARG A O 1
ATOM 2115 N N . GLU A 1 268 ? -5.296 17.734 16.877 1.00 87.69 268 GLU A N 1
ATOM 2116 C CA . GLU A 1 268 ? -6.741 17.473 16.977 1.00 87.69 268 GLU A CA 1
ATOM 2117 C C . GLU A 1 268 ? -7.018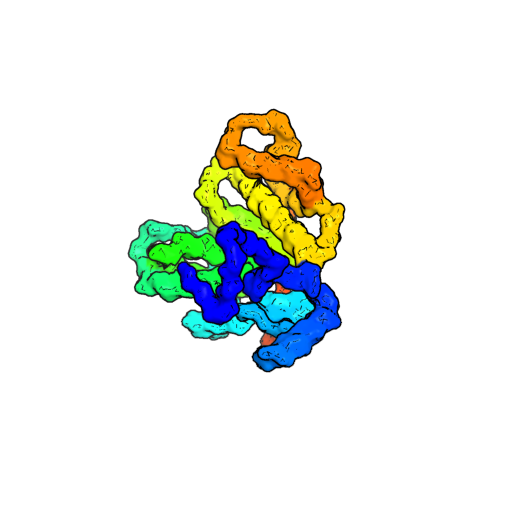 15.978 17.209 1.00 87.69 268 GLU A C 1
ATOM 2119 O O . GLU A 1 268 ? -7.754 15.614 18.127 1.00 87.69 268 GLU A O 1
ATOM 2124 N N . LYS A 1 269 ? -6.395 15.088 16.423 1.00 89.94 269 LYS A N 1
ATOM 2125 C CA . LYS A 1 269 ? -6.641 13.636 16.504 1.00 89.94 269 LYS A CA 1
ATOM 2126 C C . LYS A 1 269 ? -6.007 12.972 17.731 1.00 89.94 269 LYS A C 1
ATOM 2128 O O . LYS A 1 269 ? -6.529 11.956 18.195 1.00 89.94 269 LYS A O 1
ATOM 2133 N N . LEU A 1 270 ? -4.953 13.561 18.300 1.00 89.19 270 LEU A N 1
ATOM 2134 C CA . LEU A 1 270 ? -4.449 13.212 19.634 1.00 89.19 270 LEU A CA 1
ATOM 2135 C C . LEU A 1 270 ? -5.433 13.649 20.735 1.00 89.19 270 LEU A C 1
ATOM 2137 O O . LEU A 1 270 ? -5.777 12.843 21.596 1.00 89.19 270 LEU A O 1
ATOM 2141 N N . GLN A 1 271 ? -5.938 14.888 20.691 1.00 88.75 271 GLN A N 1
ATOM 2142 C CA . GLN A 1 271 ? -6.900 15.411 21.677 1.00 88.75 271 GLN A CA 1
ATOM 2143 C C . GLN A 1 271 ? -8.237 14.654 21.654 1.00 88.75 271 GLN A C 1
ATOM 2145 O O . GLN A 1 271 ? -8.762 14.288 22.705 1.00 88.75 271 GLN A O 1
ATOM 2150 N N . GLN A 1 272 ? -8.748 14.324 20.466 1.00 90.06 272 GLN A N 1
ATOM 2151 C CA . GLN A 1 272 ? -9.937 13.483 20.274 1.00 90.06 272 GLN A CA 1
ATOM 2152 C C . GLN A 1 272 ? -9.704 11.997 20.614 1.00 90.06 272 GLN A C 1
ATOM 2154 O O . GLN A 1 272 ? -10.617 11.193 20.456 1.00 90.06 272 GLN A O 1
ATOM 2159 N N . HIS A 1 273 ? -8.499 11.610 21.058 1.00 89.50 273 HIS A N 1
ATOM 2160 C CA . HIS A 1 273 ? -8.123 10.228 21.383 1.00 89.50 273 HIS A CA 1
ATOM 2161 C C . HIS A 1 273 ? -8.292 9.229 20.215 1.00 89.50 273 HIS A C 1
ATOM 2163 O O . HIS A 1 273 ? -8.338 8.017 20.438 1.00 89.50 273 HIS A O 1
ATOM 2169 N N . VAL A 1 274 ? -8.324 9.719 18.970 1.00 89.44 274 VAL A N 1
ATOM 2170 C CA . VAL A 1 274 ? -8.409 8.909 17.740 1.00 89.44 274 VAL A CA 1
ATOM 2171 C C . VAL A 1 274 ? -7.097 8.158 17.506 1.00 89.44 274 VAL A C 1
ATOM 2173 O O . VAL A 1 274 ? -7.108 6.985 17.133 1.00 89.44 274 VAL A O 1
ATOM 2176 N N . ILE A 1 275 ? -5.965 8.813 17.781 1.00 93.19 275 ILE A N 1
ATOM 2177 C CA . ILE A 1 275 ? -4.617 8.234 17.706 1.00 93.19 275 ILE A CA 1
ATOM 2178 C C . ILE A 1 275 ? -3.865 8.374 19.034 1.00 93.19 275 ILE A C 1
ATOM 2180 O O . ILE A 1 275 ? -4.127 9.286 19.819 1.00 93.19 275 ILE A O 1
ATOM 2184 N N . LYS A 1 276 ? -2.879 7.501 19.263 1.00 92.50 276 LYS A N 1
ATOM 2185 C CA . LYS A 1 276 ? -1.845 7.646 20.302 1.00 92.50 276 LYS A CA 1
ATOM 2186 C C . LYS A 1 276 ? -0.468 7.388 19.693 1.00 92.50 276 LYS A C 1
ATOM 2188 O O . LYS A 1 276 ? -0.246 6.329 19.110 1.00 92.50 276 LYS A O 1
ATOM 2193 N N . LEU A 1 277 ? 0.449 8.350 19.827 1.00 91.19 277 LEU A N 1
ATOM 2194 C CA . LEU A 1 277 ? 1.819 8.232 19.318 1.00 91.19 277 LEU A CA 1
ATOM 2195 C C . LEU A 1 277 ? 2.717 7.435 20.276 1.00 91.19 277 LEU A C 1
ATOM 2197 O O . LEU A 1 277 ? 2.750 7.723 21.471 1.00 91.19 277 LEU A O 1
ATOM 2201 N N . PHE A 1 278 ? 3.513 6.509 19.737 1.00 90.19 278 PHE A N 1
ATOM 2202 C CA . PHE A 1 278 ? 4.513 5.737 20.486 1.00 90.19 278 PHE A CA 1
ATOM 2203 C C . PHE A 1 278 ? 5.870 5.696 19.773 1.00 90.19 278 PHE A C 1
ATOM 2205 O O . PHE A 1 278 ? 5.946 5.599 18.548 1.00 90.19 278 PHE A O 1
ATOM 2212 N N . HIS A 1 279 ? 6.958 5.777 20.544 1.00 89.31 279 HIS A N 1
ATOM 2213 C CA . HIS A 1 279 ? 8.314 5.701 20.000 1.00 89.31 279 HIS A CA 1
ATOM 2214 C C . HIS A 1 279 ? 8.764 4.244 19.854 1.00 89.31 279 HIS A C 1
ATOM 2216 O O . HIS A 1 279 ? 8.796 3.507 20.842 1.00 89.31 279 HIS A O 1
ATOM 2222 N N . ILE A 1 280 ? 9.208 3.856 18.658 1.00 87.31 280 ILE A N 1
ATOM 2223 C CA . ILE A 1 280 ? 9.789 2.538 18.378 1.00 87.31 280 ILE A CA 1
ATOM 2224 C C . ILE A 1 280 ? 11.260 2.680 17.940 1.00 87.31 280 ILE A C 1
ATOM 2226 O O . ILE A 1 280 ? 11.571 3.579 17.173 1.00 87.31 280 ILE A O 1
ATOM 2230 N N . PRO A 1 281 ? 12.211 1.839 18.390 1.00 81.81 281 PRO A N 1
ATOM 2231 C CA . PRO A 1 281 ? 13.575 1.875 17.854 1.00 81.81 281 PRO A CA 1
ATOM 2232 C C . PRO A 1 281 ? 13.601 1.510 16.362 1.00 81.81 281 PRO A C 1
ATOM 2234 O O . PRO A 1 281 ? 13.018 0.492 15.991 1.00 81.81 281 PRO A O 1
ATOM 2237 N N . SER A 1 282 ? 14.348 2.246 15.528 1.00 76.00 282 SER A N 1
ATOM 2238 C CA . SER A 1 282 ? 14.394 2.066 14.060 1.00 76.00 282 SER A CA 1
ATOM 2239 C C . SER A 1 282 ? 14.630 0.619 13.607 1.00 76.00 282 SER A C 1
ATOM 2241 O O . SER A 1 282 ? 14.042 0.169 12.634 1.00 76.00 282 SER A O 1
ATOM 2243 N N . ARG A 1 283 ? 15.417 -0.169 14.358 1.00 69.06 283 ARG A N 1
ATOM 2244 C CA . ARG A 1 283 ? 15.658 -1.607 14.092 1.00 69.06 283 ARG A CA 1
ATOM 2245 C C . ARG A 1 283 ? 14.405 -2.506 14.148 1.00 69.06 283 ARG A C 1
ATOM 2247 O O . ARG A 1 283 ? 14.497 -3.690 13.841 1.00 69.06 283 ARG A O 1
ATOM 2254 N N . LEU A 1 284 ? 13.273 -1.979 14.619 1.00 70.00 284 LEU A N 1
ATOM 2255 C CA . LEU A 1 284 ? 11.967 -2.644 14.680 1.00 70.00 284 LEU A CA 1
ATOM 2256 C C . LEU A 1 284 ? 10.918 -1.957 13.783 1.00 70.00 284 LEU A C 1
ATOM 2258 O O . LEU A 1 284 ? 9.764 -2.384 13.779 1.00 70.00 284 LEU A O 1
ATOM 2262 N N . GLN A 1 285 ? 11.290 -0.906 13.043 1.00 75.56 285 GLN A N 1
ATOM 2263 C CA . GLN A 1 285 ? 10.378 -0.142 12.195 1.00 75.56 285 GLN A CA 1
ATOM 2264 C C . GLN A 1 285 ? 10.016 -0.952 10.942 1.00 75.56 285 GLN A C 1
ATOM 2266 O O . GLN A 1 285 ? 10.769 -1.005 9.973 1.00 75.56 285 GLN A O 1
ATOM 2271 N N . LEU A 1 286 ? 8.839 -1.586 10.948 1.00 72.88 286 LEU A N 1
ATOM 2272 C CA . LEU A 1 286 ? 8.367 -2.400 9.821 1.00 72.88 286 LEU A CA 1
ATOM 2273 C C . LEU A 1 286 ? 8.195 -1.576 8.537 1.00 72.88 286 LEU A C 1
ATOM 2275 O O . LEU A 1 286 ? 8.341 -2.119 7.445 1.00 72.88 286 LEU A O 1
ATOM 2279 N N . ILE A 1 287 ? 7.938 -0.268 8.660 1.00 73.69 287 ILE A N 1
ATOM 2280 C CA . ILE A 1 287 ? 7.768 0.651 7.524 1.00 73.69 287 ILE A CA 1
ATOM 2281 C C . ILE A 1 287 ? 9.022 0.709 6.633 1.00 73.69 287 ILE A C 1
ATOM 2283 O O . ILE A 1 287 ? 8.898 1.029 5.453 1.00 73.69 287 ILE A O 1
ATOM 2287 N N . ASP A 1 288 ? 10.199 0.329 7.147 1.00 69.12 288 ASP A N 1
ATOM 2288 C CA . ASP A 1 288 ? 11.478 0.341 6.428 1.00 69.12 288 ASP A CA 1
ATOM 2289 C C . ASP A 1 288 ? 11.394 -0.205 4.993 1.00 69.12 288 ASP A C 1
ATOM 2291 O O . ASP A 1 288 ? 11.856 0.467 4.073 1.00 69.12 288 ASP A O 1
ATOM 2295 N N . ILE A 1 289 ? 10.738 -1.355 4.788 1.00 70.31 289 ILE A N 1
ATOM 2296 C CA . ILE A 1 289 ? 10.580 -2.018 3.475 1.00 70.31 289 ILE A CA 1
ATOM 2297 C C . ILE A 1 289 ? 9.888 -1.136 2.413 1.00 70.31 289 ILE A C 1
ATOM 2299 O O . ILE A 1 289 ? 10.079 -1.342 1.217 1.00 70.31 289 ILE A O 1
ATOM 2303 N N . PHE A 1 290 ? 9.105 -0.138 2.837 1.00 64.50 290 PHE A N 1
ATOM 2304 C CA . PHE A 1 290 ? 8.398 0.802 1.964 1.00 64.50 290 PHE A CA 1
ATOM 2305 C C . PHE A 1 290 ? 9.172 2.097 1.686 1.00 64.50 290 PHE A C 1
ATOM 2307 O O . PHE A 1 290 ? 8.793 2.829 0.771 1.00 64.50 290 PHE A O 1
ATOM 2314 N N . ILE A 1 291 ? 10.209 2.420 2.465 1.00 57.34 291 ILE A N 1
ATOM 2315 C CA . ILE A 1 291 ? 10.891 3.731 2.423 1.00 57.34 291 ILE A CA 1
ATOM 2316 C C . ILE A 1 291 ? 12.364 3.647 2.018 1.00 57.34 291 ILE A C 1
ATOM 2318 O O . ILE A 1 291 ? 12.911 4.618 1.491 1.00 57.34 291 ILE A O 1
ATOM 2322 N N . LYS A 1 292 ? 12.999 2.492 2.223 1.00 64.19 292 LYS A N 1
ATOM 2323 C CA . LYS A 1 292 ? 14.365 2.199 1.791 1.00 64.19 292 LYS A CA 1
ATOM 2324 C C . LYS A 1 292 ? 14.471 0.714 1.450 1.00 64.19 292 LYS A C 1
ATOM 2326 O O . LYS A 1 292 ? 13.863 -0.106 2.139 1.00 64.19 292 LYS A O 1
ATOM 2331 N N . PRO A 1 293 ? 15.265 0.313 0.455 1.00 55.34 293 PRO A N 1
ATOM 2332 C CA . PRO A 1 293 ? 15.518 -1.101 0.291 1.00 55.34 293 PRO A CA 1
ATOM 2333 C C . PRO A 1 293 ? 16.393 -1.609 1.442 1.00 55.34 293 PRO A C 1
ATOM 2335 O O . PRO A 1 293 ? 17.371 -0.984 1.852 1.00 55.34 293 PRO A O 1
ATOM 2338 N N . LEU A 1 294 ? 15.999 -2.749 1.984 1.00 61.31 294 LEU A N 1
ATOM 2339 C CA . LEU A 1 294 ? 16.641 -3.424 3.103 1.00 61.31 294 LEU A CA 1
ATOM 2340 C C . LEU A 1 294 ? 17.683 -4.429 2.608 1.00 61.31 294 LEU A C 1
ATOM 2342 O O . LEU A 1 294 ? 17.637 -4.820 1.458 1.00 61.31 294 LEU A O 1
ATOM 2346 N N . GLY A 1 295 ? 18.583 -4.914 3.465 1.00 57.94 295 GLY A N 1
ATOM 2347 C CA . GLY A 1 295 ? 19.328 -6.143 3.153 1.00 57.94 295 GLY A CA 1
ATOM 2348 C C . GLY A 1 295 ? 18.415 -7.376 3.210 1.00 57.94 295 GLY A C 1
ATOM 2349 O O . GLY A 1 295 ? 17.385 -7.343 3.884 1.00 57.94 295 GLY A O 1
ATOM 2350 N N . SER A 1 296 ? 18.809 -8.485 2.575 1.00 61.09 296 SER A N 1
ATOM 2351 C CA . SER A 1 296 ? 17.998 -9.718 2.513 1.00 61.09 296 SER A CA 1
ATOM 2352 C C . SER A 1 296 ? 17.506 -10.225 3.882 1.00 61.09 296 SER A C 1
ATOM 2354 O O . SER A 1 296 ? 16.314 -10.475 4.060 1.00 61.09 296 SER A O 1
ATOM 2356 N N . LEU A 1 297 ? 18.384 -10.282 4.893 1.00 65.12 297 LEU A N 1
ATOM 2357 C CA . LEU A 1 297 ? 18.008 -10.708 6.248 1.00 65.12 297 LEU A CA 1
ATOM 2358 C C . LEU A 1 297 ? 16.949 -9.777 6.892 1.00 65.12 297 LEU A C 1
ATOM 2360 O O . LEU A 1 297 ? 15.888 -10.283 7.268 1.00 65.12 297 LEU A O 1
ATOM 2364 N N . PRO A 1 298 ? 17.147 -8.441 6.981 1.00 68.19 298 PRO A N 1
ATOM 2365 C CA . PRO A 1 298 ? 16.086 -7.522 7.401 1.00 68.19 298 PRO A CA 1
ATOM 2366 C C . PRO A 1 298 ? 14.804 -7.594 6.557 1.00 68.19 298 PRO A C 1
ATOM 2368 O O . PRO A 1 298 ? 13.716 -7.508 7.121 1.00 68.19 298 PRO A O 1
ATOM 2371 N N . PHE A 1 299 ? 14.905 -7.780 5.237 1.00 67.75 299 PHE A N 1
ATOM 2372 C CA . PHE A 1 299 ? 13.757 -7.870 4.330 1.00 67.75 299 PHE A CA 1
ATOM 2373 C C . PHE A 1 299 ? 12.871 -9.080 4.642 1.00 67.75 299 PHE A C 1
ATOM 2375 O O . PHE A 1 299 ? 11.685 -8.904 4.919 1.00 67.75 299 PHE A O 1
ATOM 2382 N N . HIS A 1 300 ? 13.434 -10.291 4.700 1.00 67.94 300 HIS A N 1
ATOM 2383 C CA . HIS A 1 300 ? 12.667 -11.499 5.028 1.00 67.94 300 HIS A CA 1
ATOM 2384 C C . HIS A 1 300 ? 12.101 -11.475 6.459 1.00 67.94 300 HIS A C 1
ATOM 2386 O O . HIS A 1 300 ? 10.957 -11.879 6.676 1.00 67.94 300 HIS A O 1
ATOM 2392 N N . HIS A 1 301 ? 12.850 -10.938 7.426 1.00 73.44 301 HIS A N 1
ATOM 2393 C CA . HIS A 1 301 ? 12.367 -10.728 8.796 1.00 73.44 301 HIS A CA 1
ATOM 2394 C C . HIS A 1 301 ? 11.173 -9.751 8.857 1.00 73.44 301 HIS A C 1
ATOM 2396 O O . HIS A 1 301 ? 10.210 -9.999 9.588 1.00 73.44 301 HIS A O 1
ATOM 2402 N N . THR A 1 302 ? 11.202 -8.667 8.077 1.00 72.19 302 THR A N 1
ATOM 2403 C CA . THR A 1 302 ? 10.099 -7.696 7.998 1.00 72.19 302 THR A CA 1
ATOM 2404 C C . THR A 1 302 ? 8.894 -8.257 7.236 1.00 72.19 302 THR A C 1
ATOM 2406 O O . THR A 1 302 ? 7.777 -8.132 7.734 1.00 72.19 302 THR A O 1
ATOM 2409 N N . LEU A 1 303 ? 9.095 -8.964 6.114 1.00 73.38 303 LEU A N 1
ATOM 2410 C CA . LEU A 1 303 ? 8.030 -9.675 5.383 1.00 73.38 303 LEU A CA 1
ATOM 2411 C C . LEU A 1 303 ? 7.242 -10.631 6.287 1.00 73.38 303 LEU A C 1
ATOM 2413 O O . LEU A 1 303 ? 6.010 -10.596 6.312 1.00 73.38 303 LEU A O 1
ATOM 2417 N N . HIS A 1 304 ? 7.949 -11.451 7.070 1.00 72.56 304 HIS A N 1
ATOM 2418 C CA . HIS A 1 304 ? 7.324 -12.387 8.004 1.00 72.56 304 HIS A CA 1
ATOM 2419 C C . HIS A 1 304 ? 6.496 -11.654 9.072 1.00 72.56 304 HIS A C 1
ATOM 2421 O O . HIS A 1 304 ? 5.406 -12.095 9.433 1.00 72.56 304 HIS A O 1
ATOM 2427 N N . LYS A 1 305 ? 6.972 -10.503 9.565 1.00 78.62 305 LYS A N 1
ATOM 2428 C CA . LYS A 1 305 ? 6.228 -9.658 10.518 1.00 78.62 305 LYS A CA 1
ATOM 2429 C C . LYS A 1 305 ? 5.047 -8.909 9.894 1.00 78.62 305 LYS A C 1
ATOM 2431 O O . LYS A 1 305 ? 4.157 -8.492 10.626 1.00 78.62 305 LYS A O 1
ATOM 2436 N N . MET A 1 306 ? 5.000 -8.789 8.569 1.00 73.31 306 MET A N 1
ATOM 2437 C CA . MET A 1 306 ? 3.835 -8.301 7.821 1.00 73.31 306 MET A CA 1
ATOM 2438 C C . MET A 1 306 ? 2.812 -9.397 7.491 1.00 73.31 306 MET A C 1
ATOM 2440 O O . MET A 1 306 ? 1.792 -9.097 6.875 1.00 73.31 306 MET A O 1
ATOM 2444 N N . ASN A 1 307 ? 3.062 -10.650 7.898 1.00 71.06 307 ASN A N 1
ATOM 2445 C CA . ASN A 1 307 ? 2.223 -11.814 7.590 1.00 71.06 307 ASN A CA 1
ATOM 2446 C C . ASN A 1 307 ? 2.061 -12.067 6.070 1.00 71.06 307 ASN A C 1
ATOM 2448 O O . ASN A 1 307 ? 1.058 -12.615 5.611 1.00 71.06 307 ASN A O 1
ATOM 2452 N N . ILE A 1 308 ? 3.061 -11.661 5.275 1.00 71.31 308 ILE A N 1
ATOM 2453 C CA . ILE A 1 308 ? 3.095 -11.874 3.823 1.00 71.31 308 ILE A CA 1
ATOM 2454 C C . ILE A 1 308 ? 3.589 -13.301 3.566 1.00 71.31 308 ILE A C 1
ATOM 2456 O O . ILE A 1 308 ? 4.767 -13.606 3.756 1.00 71.31 308 ILE A O 1
ATOM 2460 N N . ILE A 1 309 ? 2.679 -14.179 3.139 1.00 67.81 309 ILE A N 1
ATOM 2461 C CA . ILE A 1 309 ? 2.936 -15.612 2.949 1.00 67.81 309 ILE A CA 1
ATOM 2462 C C . ILE A 1 309 ? 2.764 -16.038 1.487 1.00 67.81 309 ILE A C 1
ATOM 2464 O O . ILE A 1 309 ? 1.799 -15.668 0.820 1.00 67.81 309 ILE A O 1
ATOM 2468 N N . ASN A 1 310 ? 3.676 -16.875 0.986 1.00 65.31 310 ASN A N 1
ATOM 2469 C CA . ASN A 1 310 ? 3.518 -17.509 -0.322 1.00 65.31 310 ASN A CA 1
ATOM 2470 C C . ASN A 1 310 ? 2.743 -18.829 -0.167 1.00 65.31 310 ASN A C 1
ATOM 2472 O O . ASN A 1 310 ? 3.307 -19.869 0.167 1.00 65.31 310 ASN A O 1
ATOM 2476 N N . ILE A 1 311 ? 1.437 -18.786 -0.436 1.00 62.59 311 ILE A N 1
ATOM 2477 C CA . ILE A 1 311 ? 0.533 -19.944 -0.325 1.00 62.59 311 ILE A CA 1
ATOM 2478 C C . ILE A 1 311 ? 0.707 -20.992 -1.445 1.00 62.59 311 ILE A C 1
ATOM 2480 O O . ILE A 1 311 ? -0.008 -21.991 -1.459 1.00 62.59 311 ILE A O 1
ATOM 2484 N N . HIS A 1 312 ? 1.638 -20.785 -2.385 1.00 55.78 312 HIS A N 1
ATOM 2485 C CA . HIS A 1 312 ? 1.831 -21.627 -3.575 1.00 55.78 312 HIS A CA 1
ATOM 2486 C C . HIS A 1 312 ? 3.187 -22.364 -3.610 1.00 55.78 312 HIS A C 1
ATOM 2488 O O . HIS A 1 312 ? 3.583 -22.849 -4.665 1.00 55.78 312 HIS A O 1
ATOM 2494 N N . VAL A 1 313 ? 3.914 -22.446 -2.487 1.00 47.03 313 VAL A N 1
ATOM 2495 C CA . VAL A 1 313 ? 5.277 -23.031 -2.420 1.00 47.03 313 VAL A CA 1
ATOM 2496 C C . VAL A 1 313 ? 5.311 -24.552 -2.653 1.00 47.03 313 VAL A C 1
ATOM 2498 O O . VAL A 1 313 ? 6.350 -25.093 -3.014 1.00 47.03 313 VAL A O 1
ATOM 2501 N N . HIS A 1 314 ? 4.191 -25.262 -2.498 1.00 34.06 314 HIS A N 1
ATOM 2502 C CA . HIS A 1 314 ? 4.132 -26.702 -2.766 1.00 34.06 314 HIS A CA 1
ATOM 2503 C C . HIS A 1 314 ? 3.692 -26.995 -4.205 1.00 34.06 314 HIS A C 1
ATOM 2505 O O . HIS A 1 314 ? 2.493 -27.038 -4.473 1.00 34.06 314 HIS A O 1
ATOM 2511 N N . LEU A 1 315 ? 4.667 -27.247 -5.091 1.00 32.38 315 LEU A N 1
ATOM 2512 C CA . LEU A 1 315 ? 4.579 -28.291 -6.134 1.00 32.38 315 LEU A CA 1
ATOM 2513 C C . LEU A 1 315 ? 5.905 -28.614 -6.862 1.00 32.38 315 LEU A C 1
ATOM 2515 O O . LEU A 1 315 ? 5.929 -29.566 -7.634 1.00 32.38 315 LEU A O 1
ATOM 2519 N N . GLU A 1 316 ? 7.017 -27.922 -6.578 1.00 31.17 316 GLU A N 1
ATOM 2520 C CA . GLU A 1 316 ? 8.350 -28.299 -7.081 1.00 31.17 316 GLU A CA 1
ATOM 2521 C C . GLU A 1 316 ? 9.346 -28.555 -5.932 1.00 31.17 316 GLU A C 1
ATOM 2523 O O . GLU A 1 316 ? 9.759 -27.639 -5.230 1.00 31.17 316 GLU A O 1
ATOM 2528 N N . GLY A 1 317 ? 9.738 -29.824 -5.760 1.00 28.45 317 GLY A N 1
ATOM 2529 C CA . GLY A 1 317 ? 11.047 -30.234 -5.229 1.00 28.45 317 GLY A CA 1
ATOM 2530 C C . GLY A 1 317 ? 11.493 -29.791 -3.823 1.00 28.45 317 GLY A C 1
ATOM 2531 O O . GLY A 1 317 ? 12.440 -29.023 -3.701 1.00 28.45 317 GLY A O 1
ATOM 2532 N N . GLY A 1 318 ? 10.972 -30.436 -2.771 1.00 26.00 318 GLY A N 1
ATOM 2533 C CA . GLY A 1 318 ? 11.711 -30.618 -1.507 1.00 26.00 318 GLY A CA 1
ATOM 2534 C C . GLY A 1 318 ? 11.405 -29.630 -0.374 1.00 26.00 318 GLY A C 1
ATOM 2535 O O . GLY A 1 318 ? 11.954 -28.534 -0.299 1.00 26.00 318 GLY A O 1
ATOM 2536 N N . CYS A 1 319 ? 10.601 -30.077 0.595 1.00 29.06 319 CYS A N 1
ATOM 2537 C CA . CYS A 1 319 ? 10.409 -29.364 1.856 1.00 29.06 319 CYS A CA 1
ATOM 2538 C C . CYS A 1 319 ? 11.623 -29.555 2.781 1.00 29.06 319 CYS A C 1
ATOM 2540 O O . CYS A 1 319 ? 11.829 -30.642 3.319 1.00 29.06 319 CYS A O 1
ATOM 2542 N N . TRP A 1 320 ? 12.381 -28.483 3.012 1.00 30.12 320 TRP A N 1
ATOM 2543 C CA . TRP A 1 320 ? 13.276 -28.356 4.163 1.00 30.12 320 TRP A CA 1
ATOM 2544 C C . TRP A 1 320 ? 12.642 -27.371 5.142 1.00 30.12 320 TRP A C 1
ATOM 2546 O O . TRP A 1 320 ? 12.442 -26.202 4.806 1.00 30.12 320 TRP A O 1
ATOM 2556 N N . SER A 1 321 ? 12.318 -27.817 6.358 1.00 35.25 321 SER A N 1
ATOM 2557 C CA . SER A 1 321 ? 11.897 -26.887 7.408 1.00 35.25 321 SER A CA 1
ATOM 2558 C C . SER A 1 321 ? 13.073 -25.978 7.771 1.00 35.25 321 SER A C 1
ATOM 2560 O O . SER A 1 321 ? 14.225 -26.419 7.786 1.00 35.25 321 SER A O 1
ATOM 2562 N N . ILE A 1 322 ? 12.808 -24.710 8.093 1.00 43.94 322 ILE A N 1
ATOM 2563 C CA . ILE A 1 322 ? 13.875 -23.770 8.479 1.00 43.94 322 ILE A CA 1
ATOM 2564 C C . ILE A 1 322 ? 14.624 -24.281 9.725 1.00 43.94 322 ILE A C 1
ATOM 2566 O O . ILE A 1 322 ? 15.837 -24.111 9.809 1.00 43.94 322 ILE A O 1
ATOM 2570 N N . THR A 1 323 ? 13.944 -25.011 10.617 1.00 41.50 323 THR A N 1
ATOM 2571 C CA . THR A 1 323 ? 14.545 -25.772 11.725 1.00 41.50 323 THR A CA 1
ATOM 2572 C C . THR A 1 323 ? 15.631 -26.729 11.229 1.00 41.50 323 THR A C 1
ATOM 2574 O O . THR A 1 323 ? 16.788 -26.577 11.609 1.00 41.50 323 THR A O 1
ATOM 2577 N N . SER A 1 324 ? 15.302 -27.623 10.285 1.00 37.34 324 SER A N 1
ATOM 2578 C CA . SER A 1 324 ? 16.261 -28.588 9.721 1.00 37.34 324 SER A CA 1
ATOM 2579 C C . SER A 1 324 ? 17.434 -27.922 8.988 1.00 37.34 324 SER A C 1
ATOM 2581 O O . SER A 1 324 ? 18.537 -28.467 8.950 1.00 37.34 324 SER A O 1
ATOM 2583 N N . HIS A 1 325 ? 17.236 -26.719 8.435 1.00 42.28 325 HIS A N 1
ATOM 2584 C CA . HIS A 1 325 ? 18.311 -25.956 7.799 1.00 42.28 325 HIS A CA 1
ATOM 2585 C C . HIS A 1 325 ? 19.254 -25.307 8.826 1.00 42.28 325 HIS A C 1
ATOM 2587 O O . HIS A 1 325 ? 20.469 -25.323 8.634 1.00 42.28 325 HIS A O 1
ATOM 2593 N N . ILE A 1 326 ? 18.723 -24.786 9.937 1.00 46.44 326 ILE A N 1
ATOM 2594 C CA . ILE A 1 326 ? 19.528 -24.256 11.049 1.00 46.44 326 ILE A CA 1
ATOM 2595 C C . ILE A 1 326 ? 20.315 -25.393 11.714 1.00 46.44 326 ILE A C 1
ATOM 2597 O O . ILE A 1 326 ? 21.534 -25.293 11.835 1.00 46.44 326 ILE A O 1
ATOM 2601 N N . GLU A 1 327 ? 19.659 -26.514 12.024 1.00 46.75 327 GLU A N 1
ATOM 2602 C CA . GLU A 1 327 ? 20.297 -27.732 12.545 1.00 46.75 327 GLU A CA 1
ATOM 2603 C C . GLU A 1 327 ? 21.401 -28.241 11.598 1.00 46.75 327 GLU A C 1
ATOM 2605 O O . GLU A 1 327 ? 22.502 -28.569 12.041 1.00 46.75 327 GLU A O 1
ATOM 2610 N N . SER A 1 328 ? 21.161 -28.231 10.280 1.00 43.44 328 SER A N 1
ATOM 2611 C CA . SER A 1 328 ? 22.165 -28.555 9.253 1.00 43.44 328 SER A CA 1
ATOM 2612 C C . SER A 1 328 ? 23.381 -27.618 9.289 1.00 43.44 328 SER A C 1
ATOM 2614 O O . SER A 1 328 ? 24.527 -28.079 9.220 1.00 43.44 328 SER A O 1
ATOM 2616 N N . MET A 1 329 ? 23.161 -26.306 9.431 1.00 49.62 329 MET A N 1
ATOM 2617 C CA . MET A 1 329 ? 24.236 -25.312 9.527 1.00 49.62 329 MET A CA 1
ATOM 2618 C C . MET A 1 329 ? 25.037 -25.433 10.829 1.00 49.62 329 MET A C 1
ATOM 2620 O O . MET A 1 329 ? 26.265 -25.312 10.803 1.00 49.62 329 MET A O 1
ATOM 2624 N N . GLU A 1 330 ? 24.381 -25.700 11.956 1.00 59.34 330 GLU A N 1
ATOM 2625 C CA . GLU A 1 330 ? 25.051 -25.917 13.242 1.00 59.34 330 GLU A CA 1
ATOM 2626 C C . GLU A 1 330 ? 25.824 -27.239 13.260 1.00 59.34 330 GLU A C 1
ATOM 2628 O O . GLU A 1 330 ? 26.978 -27.268 13.696 1.00 59.34 330 GLU A O 1
ATOM 2633 N N . LEU A 1 331 ? 25.267 -28.311 12.685 1.00 55.12 331 LEU A N 1
ATOM 2634 C CA . LEU A 1 331 ? 25.958 -29.592 12.532 1.00 55.12 331 LEU A CA 1
ATOM 2635 C C . LEU A 1 331 ? 27.186 -29.473 11.613 1.00 55.12 331 LEU A C 1
ATOM 2637 O O . LEU A 1 331 ? 28.226 -30.065 11.913 1.00 55.12 331 LEU A O 1
ATOM 2641 N N . LYS A 1 332 ? 27.108 -28.683 10.530 1.00 58.00 332 LYS A N 1
ATOM 2642 C CA . LYS A 1 332 ? 28.273 -28.351 9.689 1.00 58.00 332 LYS A CA 1
ATOM 2643 C C . LYS A 1 332 ? 29.336 -27.592 10.481 1.00 58.00 332 LYS A C 1
ATOM 2645 O O . LYS A 1 332 ? 30.463 -28.072 10.555 1.00 58.00 332 LYS A O 1
ATOM 2650 N N . ARG A 1 333 ? 28.972 -26.497 11.156 1.00 65.69 333 ARG A N 1
ATOM 2651 C CA . ARG A 1 333 ? 29.905 -25.706 11.986 1.00 65.69 333 ARG A CA 1
ATOM 2652 C C . ARG A 1 333 ? 30.553 -26.531 13.102 1.00 65.69 333 ARG A C 1
ATOM 2654 O O . ARG A 1 333 ? 31.733 -26.345 13.390 1.00 65.69 333 ARG A O 1
ATOM 2661 N N . LYS A 1 334 ? 29.813 -27.462 13.715 1.00 67.31 334 LYS A N 1
ATOM 2662 C CA . LYS A 1 334 ? 30.344 -28.381 14.735 1.00 67.31 334 LYS A CA 1
ATOM 2663 C C . LYS A 1 334 ? 31.330 -29.389 14.134 1.00 67.31 334 LYS A C 1
ATOM 2665 O O . LYS A 1 334 ? 32.383 -29.615 14.719 1.00 67.31 334 LYS A O 1
ATOM 2670 N N . LYS A 1 335 ? 31.038 -29.942 12.949 1.00 63.66 335 LYS A N 1
ATOM 2671 C CA . LYS A 1 335 ? 31.974 -30.810 12.209 1.00 63.66 335 LYS A CA 1
ATOM 2672 C C . LYS A 1 335 ? 33.217 -30.062 11.719 1.00 63.66 335 LYS A C 1
ATOM 2674 O O . LYS A 1 335 ? 34.290 -30.650 11.703 1.00 63.66 335 LYS A O 1
ATOM 2679 N N . GLU A 1 336 ? 33.097 -28.791 11.342 1.00 68.50 336 GLU A N 1
ATOM 2680 C CA . GLU A 1 336 ? 34.239 -27.956 10.943 1.00 68.50 336 GLU A CA 1
ATOM 2681 C C . GLU A 1 336 ? 35.156 -27.640 12.131 1.00 68.50 336 GLU A C 1
ATOM 2683 O O . GLU A 1 336 ? 36.365 -27.795 11.993 1.00 68.50 336 GLU A O 1
ATOM 2688 N N . ARG A 1 337 ? 34.605 -27.299 13.307 1.00 69.75 337 ARG A N 1
ATOM 2689 C CA . ARG A 1 337 ? 35.391 -27.108 14.544 1.00 69.75 337 ARG A CA 1
ATOM 2690 C C . ARG A 1 337 ? 36.162 -28.363 14.945 1.00 69.75 337 ARG A C 1
ATOM 2692 O O . ARG A 1 337 ? 37.383 -28.301 15.025 1.00 69.75 337 ARG A O 1
ATOM 2699 N N . LEU A 1 338 ? 35.482 -29.509 15.037 1.00 68.06 338 LEU A N 1
ATOM 2700 C CA . LEU A 1 338 ? 36.116 -30.796 15.360 1.00 68.06 338 LEU A CA 1
ATOM 2701 C C . LEU A 1 338 ? 37.245 -31.168 14.381 1.00 68.06 338 LEU A C 1
ATOM 2703 O O . LEU A 1 338 ? 38.218 -31.799 14.775 1.00 68.06 338 LEU A O 1
ATOM 2707 N N . LYS A 1 339 ? 37.141 -30.753 13.110 1.00 67.62 339 LYS A N 1
ATOM 2708 C CA . LYS A 1 339 ? 38.138 -31.003 12.052 1.00 67.62 339 LYS A CA 1
ATOM 2709 C C . LYS A 1 339 ? 39.264 -29.953 11.988 1.00 67.62 339 LYS A C 1
ATOM 2711 O O . LYS A 1 339 ? 40.173 -30.077 11.165 1.00 67.62 339 LYS A O 1
ATOM 2716 N N . ILE A 1 340 ? 39.182 -28.910 12.814 1.00 69.19 340 ILE A N 1
ATOM 2717 C CA . ILE A 1 340 ? 40.251 -27.939 13.086 1.00 69.19 340 ILE A CA 1
ATOM 2718 C C . ILE A 1 340 ? 40.962 -28.337 14.383 1.00 69.19 340 ILE A C 1
ATOM 2720 O O . ILE A 1 340 ? 42.185 -28.394 14.399 1.00 69.19 340 ILE A O 1
ATOM 2724 N N . GLU A 1 341 ? 40.198 -28.686 15.421 1.00 67.12 341 GLU A N 1
ATOM 2725 C CA . GLU A 1 341 ? 40.682 -29.225 16.699 1.00 67.12 341 GLU A CA 1
ATOM 2726 C C . GLU A 1 341 ? 41.540 -30.483 16.458 1.00 67.12 341 GLU A C 1
ATOM 2728 O O . GLU A 1 341 ? 42.731 -30.469 16.763 1.00 67.12 341 GLU A O 1
ATOM 2733 N N . SER A 1 342 ? 41.035 -31.480 15.716 1.00 61.75 342 SER A N 1
ATOM 2734 C CA . SER A 1 342 ? 41.813 -32.687 15.374 1.00 61.75 342 SER A CA 1
ATOM 2735 C C . SER A 1 342 ? 43.066 -32.435 14.518 1.00 61.75 342 SER A C 1
ATOM 2737 O O . SER A 1 342 ? 43.861 -33.346 14.332 1.00 61.75 342 SER A O 1
ATOM 2739 N N . LYS A 1 343 ? 43.229 -31.237 13.939 1.00 61.28 343 LYS A N 1
ATOM 2740 C CA . LYS A 1 343 ? 44.408 -30.833 13.147 1.00 61.28 343 LYS A CA 1
ATOM 2741 C C . LYS A 1 343 ? 45.411 -29.986 13.931 1.00 61.28 343 LYS A C 1
ATOM 2743 O O . LYS A 1 343 ? 46.472 -29.655 13.396 1.00 61.28 343 LYS A O 1
ATOM 2748 N N . LEU A 1 344 ? 45.056 -29.601 15.153 1.00 57.75 344 LEU A N 1
ATOM 2749 C CA . LEU A 1 344 ? 45.957 -28.997 16.126 1.00 57.75 344 LEU A CA 1
ATOM 2750 C C . LEU A 1 344 ? 46.601 -30.104 16.970 1.00 57.75 344 LEU A C 1
ATOM 2752 O O . LEU A 1 344 ? 47.817 -30.089 17.129 1.00 57.75 344 LEU A O 1
ATOM 2756 N N . ASP A 1 345 ? 45.819 -31.110 17.373 1.00 55.78 345 ASP A N 1
ATOM 2757 C CA . ASP A 1 345 ? 46.306 -32.275 18.128 1.00 55.78 345 ASP A CA 1
ATOM 2758 C C . ASP A 1 345 ? 47.281 -33.155 17.309 1.00 55.78 345 ASP A C 1
ATOM 2760 O O . ASP A 1 345 ? 48.228 -33.708 17.853 1.00 55.78 345 ASP A O 1
ATOM 2764 N N . GLU A 1 346 ? 47.133 -33.229 15.977 1.00 53.69 346 GLU A N 1
ATOM 2765 C CA . GLU A 1 346 ? 48.112 -33.864 15.062 1.00 53.69 346 GLU A CA 1
ATOM 2766 C C . GLU A 1 346 ? 49.421 -33.048 14.881 1.00 53.69 346 GLU A C 1
ATOM 2768 O O . GLU A 1 346 ? 50.248 -33.378 14.025 1.00 53.69 346 GLU A O 1
ATOM 2773 N N . LYS A 1 347 ? 49.603 -31.944 15.620 1.00 52.78 347 LYS A N 1
ATOM 2774 C CA . LYS A 1 347 ? 50.734 -31.006 15.476 1.00 52.78 347 LYS A CA 1
ATOM 2775 C C . LYS A 1 347 ? 51.408 -30.588 16.791 1.00 52.78 347 LYS A C 1
ATOM 2777 O O . LYS A 1 347 ? 52.213 -29.653 16.769 1.00 52.78 347 LYS A O 1
ATOM 2782 N N . SER A 1 348 ? 51.119 -31.284 17.890 1.00 46.16 348 SER A N 1
ATOM 2783 C CA . SER A 1 348 ? 51.847 -31.204 19.168 1.00 46.16 348 SER A CA 1
ATOM 2784 C C . SER A 1 348 ? 52.579 -32.508 19.461 1.00 46.16 348 SER A C 1
ATOM 2786 O O . SER A 1 348 ? 53.807 -32.438 19.667 1.00 46.16 348 SER A O 1
#

InterPro domains:
  IPR013103 Reverse transcriptase, RNA-dependent DNA polymerase [PF07727] (35-100)
  IPR043502 DNA/RNA polymerase superfamily [SSF56672] (9-264)

Secondary structure (DSSP, 8-state):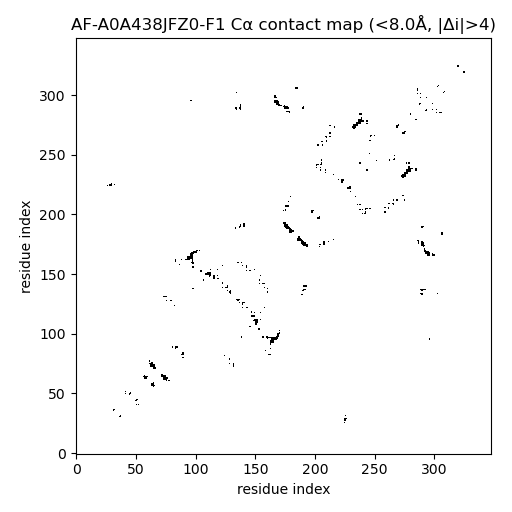
-PPPTT----SS------SS-SS--SSSGGG--SHHHHHHHHHHHHHHH------S--EETTEEEEE-SS-EEEE-HHHHHHHHHHTT-TTPPPPS-SS-TT----TT---B-S-HHHHHHHHHHHHHHTTT-GGGHHHHHHHGGGSSS-BHHHHHHHHHHHH--S------S-EEEEEEEETTEEEEEEEEE-SS--SSHHHHHHHHHHHHHHHHHHHHHHHHTTT----SPEEEEES-HHHHHHHH-SS--STTGGGHHHHHHHHHHHHTTSEEEEE--GGG-TTHHHHSPPPHHHHHHHHHHTT---TT-TTSS----HHHHHHHHHHHHHHHHHHHHHHHHTT-

pLDDT: mean 71.08, std 17.23, range [26.0, 94.19]

Foldseek 3Di:
DDDDPPDDDDDDDDDDDDPDDPDDPPQVLQPPPDPVVVVVVVVVCCVPPNDDDPDPDQDDPQWGWDADPVGIATANVVLLQVLCVVVVLVPQDADAALADAVLPQDPPDPQWDPDLPVLLVLLVSLCVRCVQCVLLQQQSQVLVVCSVTHHPSSVVSSVSNSSHDHDDDWDDDFWAKDWADDVQATDDMHTHDDPDDDPDPLRSVLVSQLVVLVVLVVVVVSCVSNVNDDPAAAEAEDQDPSNVCLQPDPPDDDPCPVCVVSNVSSVVCVVVRNHDYDHDHPLPPLRCSRGTIDGRVSSVVSCVSNVSDDPPPPDDDDDDDVVNVVVVVVVVVVVVVVVVVVVVVVPD